Protein AF-A0A0C2WC47-F1 (afdb_monomer_lite)

Secondary structure (DSSP, 8-state):
---S-HHHHHHHHHHHHHHHHHHHHHHHHHHHHHHHHHHTT--SHHHHS----GGG---TT---SS-GGG----HHHHSS--HHHHHHHHHHHHHHHHHHHHHHHHHHHHHHHHHHHHHHHHHHHHHHHTT--TTTS-S--HHHHHHHHHHHHHHHHHHHHHHHHHHHHTTTHHHHHHHHHHTT-

Sequence (185 aa):
GQFHNTRSVVVLNRLNSRIGYSVKQYRTMRIRLQRLAEKLLKVGWDQSLRVLQDEDIRPLDEDDGRSEGRRVLSWIWRIQGTGNTLRIEWCKARARSQRWQEECLLLEEEMSRVIRFFTWRASWWAKIALGTDSALFGSGDAALTEGRRAYALRQASIQTALKIHCSTAWEGLAAQLKIVKGADS

Radius of gyration: 33.36 Å; chains: 1; bounding box: 80×47×83 Å

Structure (mmCIF, N/CA/C/O backbone):
data_AF-A0A0C2WC47-F1
#
_entry.id   AF-A0A0C2WC47-F1
#
loop_
_atom_site.group_PDB
_atom_site.id
_atom_site.type_symbol
_atom_site.label_atom_id
_atom_site.label_alt_id
_atom_site.label_comp_id
_atom_site.label_asym_id
_atom_site.label_entity_id
_atom_site.label_seq_id
_atom_site.pdbx_PDB_ins_code
_atom_site.Cartn_x
_atom_site.Cartn_y
_atom_site.Cartn_z
_atom_site.occupancy
_atom_site.B_iso_or_equiv
_atom_site.auth_seq_id
_atom_site.auth_comp_id
_atom_site.auth_asym_id
_atom_site.auth_atom_id
_atom_site.pdbx_PDB_model_num
ATOM 1 N N . GLY A 1 1 ? 17.345 -25.500 26.018 1.00 40.47 1 GLY A N 1
ATOM 2 C CA . GLY A 1 1 ? 16.297 -24.762 25.287 1.00 40.47 1 GLY A CA 1
ATOM 3 C C . GLY A 1 1 ? 15.321 -24.197 26.291 1.00 40.47 1 GLY A C 1
ATOM 4 O O . GLY A 1 1 ? 14.719 -24.979 27.009 1.00 40.47 1 GLY A O 1
ATOM 5 N N . GLN A 1 2 ? 15.238 -22.873 26.437 1.00 47.28 2 GLN A N 1
ATOM 6 C CA . GLN A 1 2 ? 14.442 -22.237 27.493 1.00 47.28 2 GLN A CA 1
ATOM 7 C C . GLN A 1 2 ? 13.335 -21.347 26.911 1.00 47.28 2 GLN A C 1
ATOM 9 O O . GLN A 1 2 ? 13.590 -20.368 26.219 1.00 47.28 2 GLN A O 1
ATOM 14 N N . PHE A 1 3 ? 12.107 -21.760 27.228 1.00 44.28 3 PHE A N 1
ATOM 15 C CA . PHE A 1 3 ? 10.813 -21.076 27.235 1.00 44.28 3 PHE A CA 1
ATOM 16 C C . PHE A 1 3 ? 10.809 -19.564 26.953 1.00 44.28 3 PHE A C 1
ATOM 18 O O . PHE A 1 3 ? 11.231 -18.757 27.777 1.00 44.28 3 PHE A O 1
ATOM 25 N N . HIS A 1 4 ? 10.213 -19.173 25.826 1.00 45.66 4 HIS A N 1
ATOM 26 C CA . HIS A 1 4 ? 9.966 -17.773 25.450 1.00 45.66 4 HIS A CA 1
ATOM 27 C C . HIS A 1 4 ? 8.478 -17.359 25.507 1.00 45.66 4 HIS A C 1
ATOM 29 O O . HIS A 1 4 ? 8.099 -16.378 24.883 1.00 45.66 4 HIS A O 1
ATOM 35 N N . ASN A 1 5 ? 7.622 -18.043 26.285 1.00 58.44 5 ASN A N 1
ATOM 36 C CA . ASN A 1 5 ? 6.166 -17.777 26.286 1.00 58.44 5 ASN A CA 1
ATOM 37 C C . ASN A 1 5 ? 5.519 -17.436 27.649 1.00 58.44 5 ASN A C 1
ATOM 39 O O . ASN A 1 5 ? 4.307 -17.271 27.729 1.00 58.44 5 ASN A O 1
ATOM 43 N N . THR A 1 6 ? 6.274 -17.302 28.744 1.00 67.00 6 THR A N 1
ATOM 44 C CA . THR A 1 6 ? 5.668 -17.269 30.096 1.00 67.00 6 THR A CA 1
ATOM 45 C C . THR A 1 6 ? 5.180 -15.883 30.544 1.00 67.00 6 THR A C 1
ATOM 47 O O . THR A 1 6 ? 4.170 -15.776 31.237 1.00 67.00 6 THR A O 1
ATOM 50 N N . ARG A 1 7 ? 5.858 -14.792 30.160 1.00 68.06 7 ARG A N 1
ATOM 51 C CA . ARG A 1 7 ? 5.521 -13.432 30.642 1.00 68.06 7 ARG A CA 1
ATOM 52 C C . ARG A 1 7 ? 4.234 -12.876 30.028 1.00 68.06 7 ARG A C 1
ATOM 54 O O . ARG A 1 7 ? 3.434 -12.278 30.743 1.00 68.06 7 ARG A O 1
ATOM 61 N N . SER A 1 8 ? 4.018 -13.100 28.734 1.00 73.56 8 SER A N 1
ATOM 62 C CA . SER A 1 8 ? 2.796 -12.702 28.025 1.00 73.56 8 SER A CA 1
ATOM 63 C C . SER A 1 8 ? 1.569 -13.433 28.576 1.00 73.56 8 SER A C 1
ATOM 65 O O . SER A 1 8 ? 0.563 -12.798 28.877 1.00 73.56 8 SER A O 1
ATOM 67 N N . VAL A 1 9 ? 1.679 -14.743 28.814 1.00 80.12 9 VAL A N 1
ATOM 68 C CA . VAL A 1 9 ? 0.600 -15.572 29.380 1.00 80.12 9 VAL A CA 1
ATOM 69 C C . VAL A 1 9 ? 0.204 -15.113 30.786 1.00 80.12 9 VAL A C 1
ATOM 71 O O . VAL A 1 9 ? -0.982 -15.008 31.086 1.00 80.12 9 VAL A O 1
ATOM 74 N N . VAL A 1 10 ? 1.169 -14.765 31.645 1.00 84.31 10 VAL A N 1
ATOM 75 C CA . VAL A 1 10 ? 0.874 -14.232 32.990 1.00 84.31 10 VAL A CA 1
ATOM 76 C C . VAL A 1 10 ? 0.113 -12.904 32.918 1.00 84.31 10 VAL A C 1
ATOM 78 O O . VAL A 1 10 ? -0.833 -12.693 33.681 1.00 84.31 10 VAL A O 1
ATOM 81 N N . VAL A 1 11 ? 0.485 -12.016 31.989 1.00 84.56 11 VAL A N 1
ATOM 82 C CA . VAL A 1 11 ? -0.224 -10.746 31.769 1.00 84.56 11 VAL A CA 1
ATOM 83 C C . VAL A 1 11 ? -1.649 -10.998 31.270 1.00 84.56 11 VAL A C 1
ATOM 85 O O . VAL A 1 11 ? -2.587 -10.437 31.835 1.00 84.56 11 VAL A O 1
ATOM 88 N N . LEU A 1 12 ? -1.827 -11.880 30.282 1.00 83.56 12 LEU A N 1
ATOM 89 C CA . LEU A 1 12 ? -3.143 -12.248 29.749 1.00 83.56 12 LEU A CA 1
ATOM 90 C C . LEU A 1 12 ? -4.047 -12.857 30.827 1.00 83.56 12 LEU A C 1
ATOM 92 O O . LEU A 1 12 ? -5.190 -12.434 30.980 1.00 83.56 12 LEU A O 1
ATOM 96 N N . ASN A 1 13 ? -3.523 -13.770 31.646 1.00 87.81 13 ASN A N 1
ATOM 97 C CA . ASN A 1 13 ? -4.273 -14.370 32.749 1.00 87.81 13 ASN A CA 1
ATOM 98 C C . ASN A 1 13 ? -4.715 -13.323 33.776 1.00 87.81 13 ASN A C 1
ATOM 100 O O . ASN A 1 13 ? -5.857 -13.338 34.233 1.00 87.81 13 ASN A O 1
ATOM 104 N N . ARG A 1 14 ? -3.842 -12.366 34.120 1.00 88.38 14 ARG A N 1
ATOM 105 C CA . ARG A 1 14 ? -4.198 -11.268 35.030 1.00 88.38 14 ARG A CA 1
ATOM 106 C C . ARG A 1 14 ? -5.305 -10.386 34.445 1.00 88.38 14 ARG A C 1
ATOM 108 O O . ARG A 1 14 ? -6.192 -9.964 35.189 1.00 88.38 14 ARG A O 1
ATOM 115 N N . LEU A 1 15 ? -5.260 -10.099 33.144 1.00 85.88 15 LEU A N 1
ATOM 116 C CA . LEU A 1 15 ? -6.301 -9.333 32.456 1.00 85.88 15 LEU A CA 1
ATOM 117 C C . LEU A 1 15 ? -7.633 -10.091 32.445 1.00 85.88 15 LEU A C 1
ATOM 119 O O . LEU A 1 15 ? -8.638 -9.534 32.884 1.00 85.88 15 LEU A O 1
ATOM 123 N N . ASN A 1 16 ? -7.626 -11.367 32.059 1.00 88.88 16 ASN A N 1
ATOM 124 C CA . ASN A 1 16 ? -8.818 -12.217 32.044 1.00 88.88 16 ASN A CA 1
ATOM 125 C C . ASN A 1 16 ? -9.461 -12.335 33.431 1.00 88.88 16 ASN A C 1
ATOM 127 O O . ASN A 1 16 ? -10.677 -12.207 33.557 1.00 88.88 16 ASN A O 1
ATOM 131 N N . SER A 1 17 ? -8.663 -12.473 34.493 1.00 91.31 17 SER A N 1
ATOM 132 C CA . SER A 1 17 ? -9.174 -12.481 35.870 1.00 91.31 17 SER A CA 1
ATOM 133 C C . SER A 1 17 ? -9.859 -11.167 36.254 1.00 91.31 17 SER A C 1
ATOM 135 O O . SER A 1 17 ? -10.905 -11.180 36.904 1.00 91.31 17 SER A O 1
ATOM 137 N N . ARG A 1 18 ? -9.305 -10.018 35.841 1.00 91.25 18 ARG A N 1
ATOM 138 C CA . ARG A 1 18 ? -9.928 -8.705 36.083 1.00 91.25 18 ARG A CA 1
ATOM 139 C C . ARG A 1 18 ? -11.231 -8.548 35.303 1.00 91.25 18 ARG A C 1
ATOM 141 O O . ARG A 1 18 ? -12.208 -8.080 35.879 1.00 91.25 18 ARG A O 1
ATOM 148 N N . ILE A 1 19 ? -11.256 -8.974 34.039 1.00 89.19 19 ILE A N 1
ATOM 149 C CA . ILE A 1 19 ? -12.469 -8.980 33.208 1.00 89.19 19 ILE A CA 1
ATOM 150 C C . ILE A 1 19 ? -13.542 -9.843 33.875 1.00 89.19 19 ILE A C 1
ATOM 152 O O . ILE A 1 19 ? -14.643 -9.358 34.129 1.00 89.19 19 ILE A O 1
ATOM 156 N N . GLY A 1 20 ? -13.204 -11.078 34.256 1.00 91.69 20 GLY A N 1
ATOM 157 C CA . GLY A 1 20 ? -14.124 -11.992 34.935 1.00 91.69 20 GLY A CA 1
ATOM 158 C C . GLY A 1 20 ? -14.677 -11.418 36.244 1.00 91.69 20 GLY A C 1
ATOM 159 O O . GLY A 1 20 ? -15.876 -11.522 36.513 1.00 91.69 20 GLY A O 1
ATOM 160 N N . TYR A 1 21 ? -13.838 -10.741 37.034 1.00 94.00 21 TYR A N 1
ATOM 161 C CA . TYR A 1 21 ? -14.287 -10.033 38.233 1.00 94.00 21 TYR A CA 1
ATOM 162 C C . TYR A 1 21 ? -15.294 -8.923 37.900 1.00 94.00 21 TYR A C 1
ATOM 164 O O . TYR A 1 21 ? -16.378 -8.889 38.485 1.00 94.00 21 TYR A O 1
ATOM 172 N N . SER A 1 22 ? -14.977 -8.047 36.943 1.00 91.69 22 SER A N 1
ATOM 173 C CA . SER A 1 22 ? -15.861 -6.954 36.522 1.00 91.69 22 SER A CA 1
ATOM 174 C C . SER A 1 22 ? -17.201 -7.460 35.978 1.00 91.69 22 SER A C 1
ATOM 176 O O . SER A 1 22 ? -18.245 -6.921 36.341 1.00 91.69 22 SER A O 1
ATOM 178 N N . VAL A 1 23 ? -17.195 -8.535 35.184 1.00 93.44 23 VAL A N 1
ATOM 179 C CA . VAL A 1 23 ? -18.403 -9.191 34.653 1.00 93.44 23 VAL A CA 1
ATOM 180 C C . VAL A 1 23 ? -19.285 -9.703 35.790 1.00 93.44 23 VAL A C 1
ATOM 182 O O . VAL A 1 23 ? -20.484 -9.413 35.839 1.00 93.44 23 VAL A O 1
ATOM 185 N N . LYS A 1 24 ? -18.692 -10.421 36.752 1.00 94.81 24 LYS A N 1
ATOM 186 C CA . LYS A 1 24 ? -19.418 -10.955 37.911 1.00 94.81 24 LYS A CA 1
ATOM 187 C C . LYS A 1 24 ? -20.015 -9.840 38.767 1.00 94.81 24 LYS A C 1
ATOM 189 O O . LYS A 1 24 ? -21.174 -9.938 39.183 1.00 94.81 24 LYS A O 1
ATOM 194 N N . GLN A 1 25 ? -19.246 -8.782 39.020 1.00 94.75 25 GLN A N 1
ATOM 195 C CA . GLN A 1 25 ? -19.716 -7.61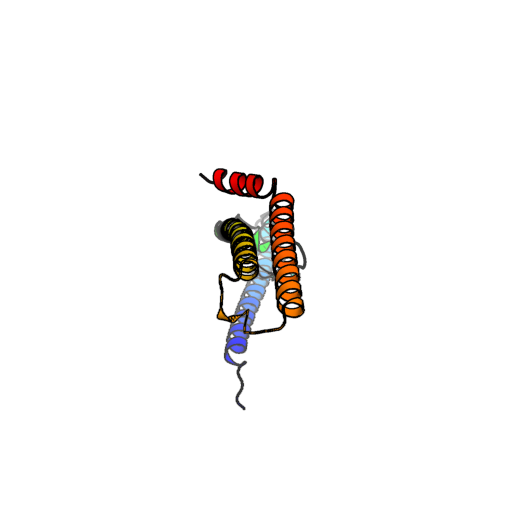2 39.758 1.00 94.75 25 GLN A CA 1
ATOM 196 C C . GLN A 1 25 ? -20.887 -6.942 39.039 1.00 94.75 25 GLN A C 1
ATOM 198 O O . GLN A 1 25 ? -21.927 -6.732 39.659 1.00 94.75 25 GLN A O 1
ATOM 203 N N . TYR A 1 26 ? -20.770 -6.692 37.732 1.00 93.06 26 TYR A N 1
ATOM 204 C CA . TYR A 1 26 ? -21.838 -6.093 36.933 1.00 93.06 26 TYR A CA 1
ATOM 205 C C . TYR A 1 26 ? -23.137 -6.904 37.010 1.00 93.06 26 TYR A C 1
ATOM 207 O O . TYR A 1 26 ? -24.179 -6.367 37.388 1.00 93.06 26 TYR A O 1
ATOM 215 N N . ARG A 1 27 ? -23.069 -8.216 36.736 1.00 94.38 27 ARG A N 1
ATOM 216 C CA . ARG A 1 27 ? -24.230 -9.122 36.807 1.00 94.38 27 ARG A CA 1
ATOM 217 C C . ARG A 1 27 ? -24.886 -9.092 38.191 1.00 94.38 27 ARG A C 1
ATOM 219 O O . ARG A 1 27 ? -26.105 -8.978 38.297 1.00 94.38 27 ARG A O 1
ATOM 226 N N . THR A 1 28 ? -24.078 -9.114 39.252 1.00 95.31 28 THR A N 1
ATOM 227 C CA . THR A 1 28 ? -24.563 -9.057 40.642 1.00 95.31 28 THR A CA 1
ATOM 228 C C . THR A 1 28 ? -25.257 -7.730 40.952 1.00 95.31 28 THR A C 1
ATOM 230 O O . THR A 1 28 ? -26.362 -7.718 41.500 1.00 95.31 28 THR A O 1
ATOM 233 N N . MET A 1 29 ? -24.631 -6.606 40.601 1.00 92.88 29 MET A N 1
ATOM 234 C CA . MET A 1 29 ? -25.185 -5.274 40.849 1.00 92.88 29 MET A CA 1
ATOM 235 C C . MET A 1 29 ? -26.459 -5.040 40.049 1.00 92.88 29 MET A C 1
ATOM 237 O O . MET A 1 29 ? -27.406 -4.471 40.582 1.00 92.88 29 MET A O 1
ATOM 241 N N . ARG A 1 30 ? -26.538 -5.553 38.819 1.00 92.81 30 ARG A N 1
ATOM 242 C CA . ARG A 1 30 ? -27.741 -5.460 37.993 1.00 92.81 30 ARG A CA 1
ATOM 243 C C . ARG A 1 30 ? -28.938 -6.170 38.625 1.00 92.81 30 ARG A C 1
ATOM 245 O O . ARG A 1 30 ? -30.021 -5.601 38.657 1.00 92.81 30 ARG A O 1
ATOM 252 N N . ILE A 1 31 ? -28.747 -7.370 39.183 1.00 93.12 31 ILE A N 1
ATOM 253 C CA . ILE A 1 31 ? -29.813 -8.094 39.904 1.00 93.12 31 ILE A CA 1
ATOM 254 C C . ILE A 1 31 ? -30.302 -7.278 41.110 1.00 93.12 31 ILE A C 1
ATOM 256 O O . ILE A 1 31 ? -31.502 -7.181 41.364 1.00 93.12 31 ILE A O 1
ATOM 260 N N . ARG A 1 32 ? -29.376 -6.671 41.862 1.00 93.19 32 ARG A N 1
ATOM 261 C CA . ARG A 1 32 ? -29.720 -5.817 43.011 1.00 93.19 32 ARG A CA 1
ATOM 262 C C . ARG A 1 32 ? -30.469 -4.559 42.575 1.00 93.19 32 ARG A C 1
ATOM 264 O O . ARG A 1 32 ? -31.471 -4.215 43.196 1.00 93.19 32 ARG A O 1
ATOM 271 N N . LEU A 1 33 ? -30.009 -3.914 41.504 1.00 91.75 33 LEU A N 1
ATOM 272 C CA . LEU A 1 33 ? -30.654 -2.749 40.903 1.00 91.75 33 LEU A CA 1
ATOM 273 C C . LEU A 1 33 ? -32.061 -3.075 40.418 1.00 91.75 33 LEU A C 1
ATOM 275 O O . LEU A 1 33 ? -32.963 -2.294 40.677 1.00 91.75 33 LEU A O 1
ATOM 279 N N . GLN A 1 34 ? -32.269 -4.240 39.805 1.00 92.31 34 GLN A N 1
ATOM 280 C CA . GLN A 1 34 ? -33.589 -4.676 39.364 1.00 92.31 34 GLN A CA 1
ATOM 281 C C . GLN A 1 34 ? -34.574 -4.780 40.533 1.00 92.31 34 GLN A C 1
ATOM 283 O O . GLN A 1 34 ? -35.625 -4.146 40.505 1.00 92.31 34 GLN A O 1
ATOM 288 N N . ARG A 1 35 ? -34.188 -5.477 41.610 1.00 92.38 35 ARG A N 1
ATOM 289 C CA . ARG A 1 35 ? -35.012 -5.597 42.827 1.00 92.38 35 ARG A CA 1
ATOM 290 C C . ARG A 1 35 ? -35.339 -4.243 43.457 1.00 92.38 35 ARG A C 1
ATOM 292 O O . ARG A 1 35 ? -36.393 -4.068 44.059 1.00 92.38 35 ARG A O 1
ATOM 299 N N . LEU A 1 36 ? -34.405 -3.299 43.385 1.00 91.12 36 LEU A N 1
ATOM 300 C CA . LEU A 1 36 ? -34.581 -1.959 43.934 1.00 91.12 36 LEU A CA 1
ATOM 301 C C . LEU A 1 36 ? -35.454 -1.084 43.022 1.00 91.12 36 LEU A C 1
ATOM 303 O O . LEU A 1 36 ? -36.302 -0.350 43.517 1.00 91.12 36 LEU A O 1
ATOM 307 N N . ALA A 1 37 ? -35.296 -1.193 41.705 1.00 90.12 37 ALA A N 1
ATOM 308 C CA . ALA A 1 37 ? -36.097 -0.474 40.723 1.00 90.12 37 ALA A CA 1
ATOM 309 C C . ALA A 1 37 ? -37.568 -0.908 40.743 1.00 90.12 37 ALA A C 1
ATOM 311 O O . ALA A 1 37 ? -38.437 -0.046 40.658 1.00 90.12 37 ALA A O 1
ATOM 312 N N . GLU A 1 38 ? -37.839 -2.204 40.938 1.00 90.19 38 GLU A N 1
ATOM 313 C CA . GLU A 1 38 ? -39.190 -2.743 41.152 1.00 90.19 38 GLU A CA 1
ATOM 314 C C . GLU A 1 38 ? -39.865 -2.091 42.369 1.00 90.19 38 GLU A C 1
ATOM 316 O O . GLU A 1 38 ? -41.015 -1.666 42.290 1.00 90.19 38 GLU A O 1
ATOM 321 N N . LYS A 1 39 ? -39.130 -1.923 43.478 1.00 90.44 39 LYS A N 1
ATOM 322 C CA . LYS A 1 39 ? -39.640 -1.264 44.694 1.00 90.44 39 LYS A CA 1
ATOM 323 C C . LYS A 1 39 ? -39.836 0.243 44.537 1.00 90.44 39 LYS A C 1
ATOM 325 O O . LYS A 1 39 ? -40.733 0.806 45.151 1.00 90.44 39 LYS A O 1
ATOM 330 N N . LEU A 1 40 ? -38.973 0.898 43.763 1.00 89.94 40 LEU A N 1
ATOM 331 C CA . LEU A 1 40 ? -38.991 2.350 43.557 1.00 89.94 40 LEU A CA 1
ATOM 332 C C . LEU A 1 40 ? -39.792 2.783 42.320 1.00 89.94 40 LEU A C 1
ATOM 334 O O . LEU A 1 40 ? -39.770 3.967 41.982 1.00 89.94 40 LEU A O 1
ATOM 338 N N . LEU A 1 41 ? -40.450 1.843 41.629 1.00 86.81 41 LEU A N 1
ATOM 339 C CA . LEU A 1 41 ? -41.191 2.068 40.381 1.00 86.81 41 LEU A CA 1
ATOM 340 C C . LEU A 1 41 ? -40.363 2.827 39.322 1.00 86.81 41 LEU A C 1
ATOM 342 O O . LEU A 1 41 ? -40.873 3.670 38.584 1.00 86.81 41 LEU A O 1
ATOM 346 N N . LYS A 1 42 ? -39.053 2.552 39.256 1.00 85.81 42 LYS A N 1
ATOM 347 C CA . LYS A 1 42 ? -38.147 3.167 38.274 1.00 85.81 42 LYS A CA 1
ATOM 348 C C . LYS A 1 42 ? -38.148 2.353 36.985 1.00 85.81 42 LYS A C 1
ATOM 350 O O . LYS A 1 42 ? -37.785 1.180 36.988 1.00 85.81 42 LYS A O 1
ATOM 355 N N . VAL A 1 43 ? -38.489 3.004 35.877 1.00 85.19 43 VAL A N 1
ATOM 356 C CA . VAL A 1 43 ? -38.624 2.387 34.548 1.00 85.19 43 VAL A CA 1
ATOM 357 C C . VAL A 1 43 ? -37.575 2.965 33.587 1.00 85.19 43 VAL A C 1
ATOM 359 O O . VAL A 1 43 ? -37.192 4.125 33.728 1.00 85.19 43 VAL A O 1
ATOM 362 N N . GLY A 1 44 ? -37.084 2.167 32.631 1.00 81.81 44 GLY A N 1
ATOM 363 C CA . GLY A 1 44 ? -36.187 2.613 31.550 1.00 81.81 44 GLY A CA 1
ATOM 364 C C . GLY A 1 44 ? -34.681 2.543 31.840 1.00 81.81 44 GLY A C 1
ATOM 365 O O . GLY A 1 44 ? -33.873 2.726 30.931 1.00 81.81 44 GLY A O 1
ATOM 366 N N . TRP A 1 45 ? -34.273 2.234 33.074 1.00 85.00 45 TRP A N 1
ATOM 367 C CA . TRP A 1 45 ? -32.858 2.038 33.437 1.00 85.00 45 TRP A CA 1
ATOM 368 C C . TRP A 1 45 ? -32.239 0.798 32.766 1.00 85.00 45 TRP A C 1
ATOM 370 O O . TRP A 1 45 ? -31.029 0.721 32.566 1.00 85.00 45 TRP A O 1
ATOM 380 N N . ASP A 1 46 ? -33.069 -0.178 32.409 1.00 84.75 46 ASP A N 1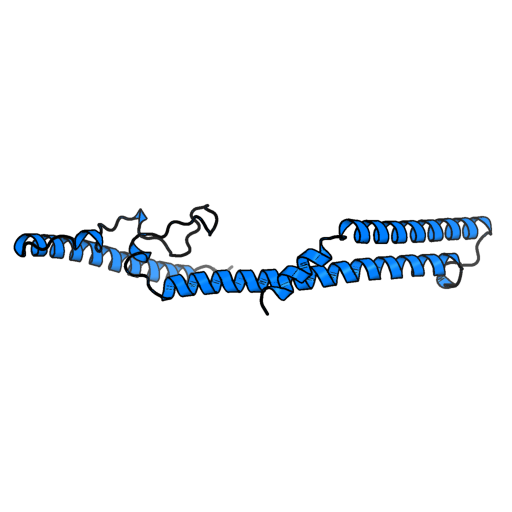
ATOM 381 C CA . ASP A 1 46 ? -32.707 -1.448 31.786 1.00 84.75 46 ASP A CA 1
ATOM 382 C C . ASP A 1 46 ? -32.319 -1.301 30.305 1.00 84.75 46 ASP A C 1
ATOM 384 O O . ASP A 1 46 ? -31.609 -2.153 29.766 1.00 84.75 46 ASP A O 1
ATOM 388 N N . GLN A 1 47 ? -32.717 -0.196 29.664 1.00 82.88 47 GLN A N 1
ATOM 389 C CA . GLN A 1 47 ? -32.354 0.127 28.280 1.00 82.88 47 GLN A CA 1
ATOM 390 C C . GLN A 1 47 ? -30.874 0.512 28.149 1.00 82.88 47 GLN A C 1
ATOM 392 O O . GLN A 1 47 ? -30.230 0.160 27.151 1.00 82.88 47 GLN A O 1
ATOM 397 N N . SER A 1 48 ? -30.343 1.212 29.159 1.00 81.12 48 SER A N 1
ATOM 398 C CA . SER A 1 48 ? -28.936 1.607 29.261 1.00 81.12 48 SER A CA 1
ATOM 399 C C . SER A 1 48 ? -28.105 0.600 30.053 1.00 81.12 48 SER A C 1
ATOM 401 O O . SER A 1 48 ? -26.954 0.379 29.720 1.00 81.12 48 SER A O 1
ATOM 403 N N . LEU A 1 49 ? -28.652 -0.076 31.063 1.00 86.19 49 LEU A N 1
ATOM 404 C CA . LEU A 1 49 ? -27.956 -1.136 31.799 1.00 86.19 49 LEU A CA 1
ATOM 405 C C . LEU A 1 49 ? -28.536 -2.505 31.423 1.00 86.19 49 LEU A C 1
ATOM 407 O O . LEU A 1 49 ? -29.283 -3.136 32.180 1.00 86.19 49 LEU A O 1
ATOM 411 N N . ARG A 1 50 ? -28.193 -2.959 30.214 1.00 88.38 50 ARG A N 1
ATOM 412 C CA . ARG A 1 50 ? -28.690 -4.214 29.629 1.00 88.38 50 ARG A CA 1
ATOM 413 C C . ARG A 1 50 ? -28.136 -5.449 30.338 1.00 88.38 50 ARG A C 1
ATOM 415 O O . ARG A 1 50 ? -27.204 -5.383 31.135 1.00 88.38 50 ARG A O 1
ATOM 422 N N . VAL A 1 51 ? -28.745 -6.603 30.082 1.00 90.94 51 VAL A N 1
ATOM 423 C CA . VAL A 1 51 ? -28.184 -7.885 30.529 1.00 90.94 51 VAL A CA 1
ATOM 424 C C . VAL A 1 51 ? -26.859 -8.107 29.800 1.00 90.94 51 VAL A C 1
ATOM 426 O O . VAL A 1 51 ? -26.817 -8.018 28.580 1.00 90.94 51 VAL A O 1
ATOM 429 N N . LEU A 1 52 ? -25.792 -8.373 30.557 1.00 90.81 52 LEU A N 1
ATOM 430 C CA . LEU A 1 52 ? -24.456 -8.625 30.019 1.00 90.81 52 LEU A CA 1
ATOM 431 C C . LEU A 1 52 ? -24.309 -10.102 29.650 1.00 90.81 52 LEU A C 1
ATOM 433 O O . LEU A 1 52 ? -24.127 -10.934 30.550 1.00 90.81 52 LEU A O 1
ATOM 437 N N . GLN A 1 53 ? -24.382 -10.410 28.357 1.00 89.81 53 GLN A N 1
ATOM 438 C CA . GLN A 1 53 ? -24.116 -11.745 27.819 1.00 89.81 53 GLN A CA 1
ATOM 439 C C . GLN A 1 53 ? -22.612 -11.968 27.627 1.00 89.81 53 GLN A C 1
ATOM 441 O O . GLN A 1 53 ? -21.843 -11.006 27.582 1.00 89.81 53 GLN A O 1
ATOM 446 N N . ASP A 1 54 ? -22.174 -13.226 27.549 1.00 87.00 54 ASP A N 1
ATOM 447 C CA . ASP A 1 54 ? -20.751 -13.523 27.331 1.00 87.00 54 ASP A CA 1
ATOM 448 C C . ASP A 1 54 ? -20.304 -13.058 25.935 1.00 87.00 54 ASP A C 1
ATOM 450 O O . ASP A 1 54 ? -19.191 -12.563 25.769 1.00 87.00 54 ASP A O 1
ATOM 454 N N . GLU A 1 55 ? -21.213 -13.074 24.956 1.00 85.19 55 GLU A N 1
ATOM 455 C CA . GLU A 1 55 ? -20.992 -12.546 23.610 1.00 85.19 55 GLU A CA 1
ATOM 456 C C . GLU A 1 55 ? -20.794 -11.030 23.588 1.00 85.19 55 GLU A C 1
ATOM 458 O O . GLU A 1 55 ? -20.268 -10.514 22.609 1.00 85.19 55 GLU A O 1
ATOM 463 N N . ASP A 1 56 ? -21.199 -10.299 24.625 1.00 83.88 56 ASP A N 1
ATOM 464 C CA . ASP A 1 56 ? -20.988 -8.854 24.690 1.00 83.88 56 ASP A CA 1
ATOM 465 C C . ASP A 1 56 ? -19.573 -8.497 25.174 1.00 83.88 56 ASP A C 1
ATOM 467 O O . ASP A 1 56 ? -19.137 -7.353 24.993 1.00 83.88 56 ASP A O 1
ATOM 471 N N . ILE A 1 57 ? -18.862 -9.454 25.789 1.00 85.44 57 ILE A N 1
ATOM 472 C CA . ILE A 1 57 ? -17.520 -9.297 26.365 1.00 85.44 57 ILE A CA 1
ATOM 473 C C . ILE A 1 57 ? -16.492 -9.430 25.245 1.00 85.44 57 ILE A C 1
ATOM 475 O O . ILE A 1 57 ? -15.800 -10.436 25.103 1.00 85.44 57 ILE A O 1
ATOM 479 N N . ARG A 1 58 ? -16.414 -8.383 24.430 1.00 81.75 58 ARG A N 1
ATOM 480 C CA . ARG A 1 58 ? -15.532 -8.328 23.268 1.00 81.75 58 ARG A CA 1
ATOM 481 C C . ARG A 1 58 ? -14.624 -7.105 23.320 1.00 81.75 58 ARG A C 1
ATOM 483 O O . ARG A 1 58 ? -15.087 -6.021 23.710 1.00 81.75 58 ARG A O 1
ATOM 490 N N . PRO A 1 59 ? -13.343 -7.248 22.937 1.00 74.75 59 PRO A N 1
ATOM 491 C CA . PRO A 1 59 ? -12.473 -6.108 22.690 1.00 74.75 59 PRO A CA 1
ATOM 492 C C . PRO A 1 59 ? -13.120 -5.123 21.713 1.00 74.75 59 PRO A C 1
ATOM 494 O O . PRO A 1 59 ? -13.854 -5.519 20.811 1.00 74.75 59 PRO A O 1
ATOM 497 N N . LEU A 1 60 ? -12.806 -3.836 21.865 1.00 70.06 60 LEU A N 1
ATOM 498 C CA . LEU A 1 60 ? -13.252 -2.804 20.922 1.00 70.06 60 LEU A CA 1
ATOM 499 C C . LEU A 1 60 ? -12.777 -3.100 19.485 1.00 70.06 60 LEU A C 1
ATOM 501 O O . LEU A 1 60 ? -13.493 -2.830 18.527 1.00 70.06 60 LEU A O 1
ATOM 505 N N . ASP A 1 61 ? -11.590 -3.701 19.369 1.00 66.44 61 ASP A N 1
ATOM 506 C CA . ASP A 1 61 ? -10.873 -3.918 18.110 1.00 66.44 61 ASP A CA 1
ATOM 507 C C . ASP A 1 61 ? -10.956 -5.366 17.604 1.00 66.44 61 ASP A C 1
ATOM 509 O O . ASP A 1 61 ? -10.164 -5.762 16.749 1.00 66.44 61 ASP A O 1
ATOM 513 N N . GLU A 1 62 ? -11.876 -6.175 18.136 1.00 67.12 62 GLU A N 1
ATOM 514 C CA . GLU A 1 62 ? -12.006 -7.570 17.716 1.00 67.12 62 GLU A CA 1
ATOM 515 C C . GLU A 1 62 ? -12.394 -7.660 16.232 1.00 67.12 62 GLU A C 1
ATOM 517 O O . GLU A 1 62 ? -13.339 -7.013 15.773 1.00 67.12 62 GLU A O 1
ATOM 522 N N . ASP A 1 63 ? -11.624 -8.437 15.468 1.00 63.62 63 ASP A N 1
ATOM 523 C CA . ASP A 1 63 ? -11.890 -8.684 14.057 1.00 63.62 63 ASP A CA 1
ATOM 524 C C . ASP A 1 63 ? -12.996 -9.734 13.931 1.00 63.62 63 ASP A C 1
ATOM 526 O O . ASP A 1 63 ? -12.758 -10.935 14.027 1.00 63.62 63 ASP A O 1
ATOM 530 N N . ASP A 1 64 ? -14.232 -9.277 13.740 1.00 64.19 64 ASP A N 1
ATOM 531 C CA . ASP A 1 64 ? -15.407 -10.132 13.553 1.00 64.19 64 ASP A CA 1
ATOM 532 C C . ASP A 1 64 ? -15.525 -10.682 12.115 1.00 64.19 64 ASP A C 1
ATOM 534 O O . ASP A 1 64 ? -16.592 -11.147 11.707 1.00 64.19 64 ASP A O 1
ATOM 538 N N . GLY A 1 65 ? -14.440 -10.603 11.333 1.00 62.16 65 GLY A N 1
ATOM 539 C CA . GLY A 1 65 ? -14.387 -10.984 9.922 1.00 62.16 65 GLY A CA 1
ATOM 540 C C . GLY A 1 65 ? -15.111 -10.006 8.994 1.00 62.16 65 GLY A C 1
ATOM 541 O O . GLY A 1 65 ? -15.228 -10.269 7.795 1.00 62.16 65 GLY A O 1
ATOM 542 N N . ARG A 1 66 ? -15.619 -8.880 9.516 1.00 62.66 66 ARG A N 1
ATOM 543 C CA . ARG A 1 66 ? -16.233 -7.820 8.711 1.00 62.66 66 ARG A CA 1
ATOM 544 C C . ARG A 1 66 ? -15.221 -6.727 8.404 1.00 62.66 66 ARG A C 1
ATOM 546 O O . ARG A 1 66 ? -14.334 -6.415 9.200 1.00 62.66 66 ARG A O 1
ATOM 553 N N . SER A 1 67 ? -15.408 -6.092 7.247 1.00 61.03 67 SER A N 1
ATOM 554 C CA . SER A 1 67 ? -14.683 -4.872 6.906 1.00 61.03 67 SER A CA 1
ATOM 555 C C . SER A 1 67 ? -14.871 -3.829 8.010 1.00 61.03 67 SER A C 1
ATOM 557 O O . SER A 1 67 ? -15.950 -3.704 8.584 1.00 61.03 67 SER A O 1
ATOM 559 N N . GLU A 1 68 ? -13.813 -3.078 8.306 1.00 64.25 68 GLU A N 1
ATOM 560 C CA . GLU A 1 68 ? -13.734 -2.143 9.438 1.00 64.25 68 GLU A CA 1
ATOM 561 C C . GLU A 1 68 ? -14.916 -1.154 9.483 1.00 64.25 68 GLU A C 1
ATOM 563 O O . GLU A 1 68 ? -15.448 -0.872 10.551 1.00 64.25 68 GLU A O 1
ATOM 568 N N . GLY A 1 69 ? -1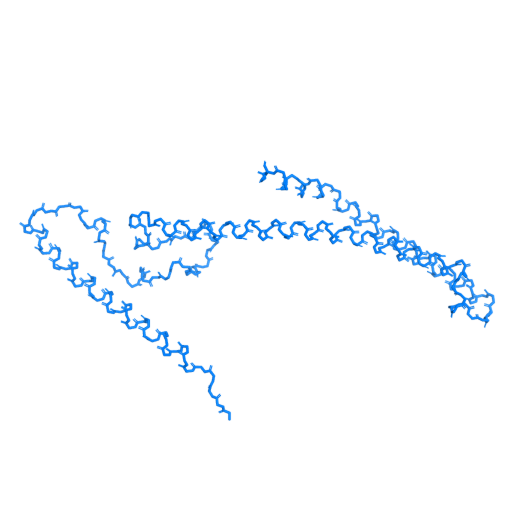5.421 -0.731 8.315 1.00 59.00 69 GLY A N 1
ATOM 569 C CA . GLY A 1 69 ? -16.596 0.143 8.189 1.00 59.00 69 GLY A CA 1
ATOM 570 C C . GLY A 1 69 ? -17.958 -0.510 8.476 1.00 59.00 69 GLY A C 1
ATOM 571 O O . GLY A 1 69 ? -18.960 0.195 8.553 1.00 59.00 69 GLY A O 1
ATOM 572 N N . ARG A 1 70 ? -18.027 -1.838 8.627 1.00 60.88 70 ARG A N 1
ATOM 573 C CA . ARG A 1 70 ? -19.258 -2.602 8.908 1.00 60.88 70 ARG A CA 1
ATOM 574 C C . ARG A 1 70 ? -19.225 -3.315 10.265 1.00 60.88 70 ARG A C 1
ATOM 576 O O . ARG A 1 70 ? -20.128 -4.099 10.565 1.00 60.88 70 ARG A O 1
ATOM 583 N N . ARG A 1 71 ? -18.204 -3.056 11.085 1.00 68.31 71 ARG A N 1
ATOM 584 C CA . ARG A 1 71 ? -18.091 -3.632 12.428 1.00 68.31 71 ARG A CA 1
ATOM 585 C C . ARG A 1 71 ? -19.186 -3.081 13.335 1.00 68.31 71 ARG A C 1
ATOM 587 O O . ARG A 1 71 ? -19.427 -1.876 13.391 1.00 68.31 71 ARG A O 1
ATOM 594 N N . VAL A 1 72 ? -19.862 -3.973 14.055 1.00 69.12 72 VAL A N 1
ATOM 595 C CA . VAL A 1 72 ? -20.908 -3.599 15.014 1.00 69.12 72 VAL A CA 1
ATOM 596 C C . VAL A 1 72 ? -20.322 -3.672 16.416 1.00 69.12 72 VAL A C 1
ATOM 598 O O . VAL A 1 72 ? -20.083 -4.756 16.940 1.00 69.12 72 VAL A O 1
ATOM 601 N N . LEU A 1 73 ? -20.114 -2.513 17.042 1.00 73.94 73 LEU A N 1
ATOM 602 C CA . LEU A 1 73 ? -19.614 -2.446 18.413 1.00 73.94 73 LEU A CA 1
ATOM 603 C C . LEU A 1 73 ? -20.621 -3.050 19.410 1.00 73.94 73 LEU A C 1
ATOM 605 O O . LEU A 1 73 ? -21.832 -2.775 19.353 1.00 73.94 73 LEU A O 1
ATOM 609 N N . SER A 1 74 ? -20.105 -3.822 20.375 1.00 79.56 74 SER A N 1
ATOM 610 C CA . SER A 1 74 ? -20.880 -4.293 21.534 1.00 79.56 74 SER A CA 1
ATOM 611 C C . SER A 1 74 ? -21.584 -3.115 22.215 1.00 79.56 74 SER A C 1
ATOM 613 O O . SER A 1 74 ? -21.090 -1.985 22.228 1.00 79.56 74 SER A O 1
ATOM 615 N N . TRP A 1 75 ? -22.779 -3.355 22.758 1.00 82.81 75 TRP A N 1
ATOM 616 C CA . TRP A 1 75 ? -23.596 -2.296 23.357 1.00 82.81 75 TRP A CA 1
ATOM 617 C C . TRP A 1 75 ? -22.890 -1.604 24.533 1.00 82.81 75 TRP A C 1
ATOM 619 O O . TRP A 1 75 ? -23.125 -0.419 24.760 1.00 82.81 75 TRP A O 1
ATOM 629 N N . ILE A 1 76 ? -21.974 -2.306 25.209 1.00 81.50 76 ILE A N 1
ATOM 630 C CA . ILE A 1 76 ? -21.130 -1.775 26.289 1.00 81.50 76 ILE A CA 1
ATOM 631 C C . ILE A 1 76 ? -20.325 -0.560 25.803 1.00 81.50 76 ILE A C 1
ATOM 633 O O . ILE A 1 76 ? -20.177 0.417 26.529 1.00 81.50 76 ILE A O 1
ATOM 637 N N . TRP A 1 77 ? -19.865 -0.589 24.548 1.00 77.81 77 TRP A N 1
ATOM 638 C CA . TRP A 1 77 ? -19.112 0.497 23.917 1.00 77.81 77 TRP A CA 1
ATOM 639 C C . TRP A 1 77 ? -20.010 1.589 23.312 1.00 77.81 77 TRP A C 1
ATOM 641 O O . TRP A 1 77 ? -19.514 2.656 22.958 1.00 77.81 77 TRP A O 1
ATOM 651 N N . ARG A 1 78 ? -21.325 1.344 23.197 1.00 73.94 78 ARG A N 1
ATOM 652 C CA . ARG A 1 78 ? -22.309 2.287 22.630 1.00 73.94 78 ARG A CA 1
ATOM 653 C C . ARG A 1 78 ? -22.987 3.182 23.670 1.00 73.94 78 ARG A C 1
ATOM 655 O O . ARG A 1 78 ? -23.564 4.201 23.292 1.00 73.94 78 ARG A O 1
ATOM 662 N N . ILE A 1 79 ? -22.973 2.819 24.953 1.00 65.19 79 ILE A N 1
ATOM 663 C CA . ILE A 1 79 ? -23.669 3.597 25.987 1.00 65.19 79 ILE A CA 1
ATOM 664 C C . ILE A 1 79 ? -22.873 4.841 26.326 1.00 65.19 79 ILE A C 1
ATOM 666 O O . ILE A 1 79 ? -21.816 4.752 26.943 1.00 65.19 79 ILE A O 1
ATOM 670 N N . GLN A 1 80 ? -23.458 5.978 25.939 1.00 56.16 80 GLN A N 1
ATOM 671 C CA . GLN A 1 80 ? -22.855 7.306 25.889 1.00 56.16 80 GLN A CA 1
ATOM 672 C C . GLN A 1 80 ? -21.615 7.307 25.006 1.00 56.16 80 GLN A C 1
ATOM 674 O O . GLN A 1 80 ? -20.661 6.595 25.282 1.00 56.16 80 GLN A O 1
ATOM 679 N N . GLY A 1 81 ? -21.641 8.107 23.934 1.00 54.78 81 GLY A N 1
ATOM 680 C CA . GLY A 1 81 ? -20.510 8.299 23.030 1.00 54.78 81 GLY A CA 1
ATOM 681 C C . GLY A 1 81 ? -19.258 8.636 23.825 1.00 54.78 81 GLY A C 1
ATOM 682 O O . GLY A 1 81 ? -18.997 9.794 24.148 1.00 54.78 81 GLY A O 1
ATOM 683 N N . THR A 1 82 ? -18.511 7.605 24.204 1.00 57.28 82 THR A N 1
ATOM 684 C CA . THR A 1 82 ? -17.304 7.750 24.986 1.00 57.28 82 THR A CA 1
ATOM 685 C C . THR A 1 82 ? -16.373 8.432 24.014 1.00 57.28 82 THR A C 1
ATOM 687 O O . THR A 1 82 ? -15.927 7.806 23.062 1.00 57.28 82 THR A O 1
ATOM 690 N N . GLY A 1 83 ? -16.133 9.736 24.170 1.00 61.69 83 GLY A N 1
ATOM 691 C CA . GLY A 1 83 ? -15.326 10.499 23.211 1.00 61.69 83 GLY A CA 1
ATOM 692 C C . GLY A 1 83 ? -14.002 9.801 22.884 1.00 61.69 83 GLY A C 1
ATOM 693 O O . GLY A 1 83 ? -13.484 9.951 21.790 1.00 61.69 83 GLY A O 1
ATOM 694 N N . ASN A 1 84 ? -13.510 8.960 23.794 1.00 69.62 84 ASN A N 1
ATOM 695 C CA . ASN A 1 84 ? -12.378 8.068 23.597 1.00 69.62 84 ASN A CA 1
ATOM 696 C C . ASN A 1 84 ? -12.559 7.040 22.464 1.00 69.62 84 ASN A C 1
ATOM 698 O O . ASN A 1 84 ? -11.634 6.902 21.675 1.00 69.62 84 ASN A O 1
ATOM 702 N N . THR A 1 85 ? -13.698 6.351 22.328 1.00 72.06 85 THR A N 1
ATOM 703 C CA . THR A 1 85 ? -13.919 5.387 21.227 1.00 72.06 85 THR A CA 1
ATOM 704 C C . THR A 1 85 ? -13.953 6.095 19.876 1.00 72.06 85 THR A C 1
ATOM 706 O O . THR A 1 85 ? -13.217 5.716 18.971 1.00 72.06 85 THR A O 1
ATOM 709 N N . LEU A 1 86 ? -14.702 7.197 19.767 1.00 75.75 86 LEU A N 1
ATOM 710 C CA . LEU A 1 86 ? -14.737 8.011 18.549 1.00 75.75 86 LEU A CA 1
ATOM 711 C C . LEU A 1 86 ? -13.363 8.618 18.215 1.00 75.75 86 LEU A C 1
ATOM 713 O O . LEU A 1 86 ? -12.978 8.653 17.052 1.00 75.75 86 LEU A O 1
ATOM 717 N N . ARG A 1 87 ? -12.599 9.068 19.221 1.00 77.75 87 ARG A N 1
ATOM 718 C CA . ARG A 1 87 ? -11.226 9.572 19.037 1.00 77.75 87 ARG A CA 1
ATOM 719 C C . ARG A 1 87 ? -10.277 8.480 18.564 1.00 77.75 87 ARG A C 1
ATOM 721 O O . ARG A 1 87 ? -9.449 8.760 17.709 1.00 77.75 87 ARG A O 1
ATOM 728 N N . ILE A 1 88 ? -10.384 7.263 19.099 1.00 79.75 88 ILE A N 1
ATOM 729 C CA . ILE A 1 88 ? -9.574 6.121 18.657 1.00 79.75 88 ILE A CA 1
ATOM 730 C C . ILE A 1 88 ? -9.882 5.808 17.192 1.00 79.75 88 ILE A C 1
ATOM 732 O O . ILE A 1 88 ? -8.958 5.756 16.384 1.00 79.75 88 ILE A O 1
ATOM 736 N N . GLU A 1 89 ? -11.158 5.675 16.833 1.00 78.94 89 GLU A N 1
ATOM 737 C CA . GLU A 1 89 ? -11.575 5.416 15.450 1.00 78.94 89 GLU A CA 1
ATOM 738 C C . GLU A 1 89 ? -11.152 6.543 14.501 1.00 78.94 89 GLU A C 1
ATOM 740 O O . GLU A 1 89 ? -10.615 6.287 13.423 1.00 78.94 89 GLU A O 1
ATOM 745 N N . TRP A 1 90 ? -11.281 7.800 14.927 1.00 81.69 90 TRP A N 1
ATOM 746 C CA . TRP A 1 90 ? -10.796 8.940 14.158 1.00 81.69 90 TRP A CA 1
ATOM 747 C C . TRP A 1 90 ? -9.274 8.928 13.992 1.00 81.69 90 TRP A C 1
ATOM 749 O O . TRP A 1 90 ? -8.784 9.133 12.886 1.00 81.69 90 TRP A O 1
ATOM 759 N N . CYS A 1 91 ? -8.508 8.638 15.047 1.00 86.06 91 CYS A N 1
ATOM 760 C CA . CYS A 1 91 ? -7.053 8.511 14.962 1.00 86.06 91 CYS A CA 1
ATOM 761 C C . CYS A 1 91 ? -6.639 7.375 14.018 1.00 86.06 91 CYS A C 1
ATOM 763 O O . CYS A 1 91 ? -5.707 7.557 13.240 1.00 86.06 91 CYS A O 1
ATOM 765 N N . LYS A 1 92 ? -7.341 6.232 14.029 1.00 82.56 92 LYS A N 1
ATOM 766 C CA . LYS A 1 92 ? -7.103 5.128 13.083 1.00 82.56 92 LYS A CA 1
ATOM 767 C C . LYS A 1 92 ? -7.411 5.542 11.646 1.00 82.56 92 LYS A C 1
ATOM 769 O O . LYS A 1 92 ? -6.585 5.326 10.760 1.00 82.56 92 LYS A O 1
ATOM 774 N N . ALA A 1 93 ? -8.574 6.151 11.410 1.00 81.75 93 ALA A N 1
ATOM 775 C CA . ALA A 1 93 ? -8.975 6.638 10.093 1.00 81.75 93 ALA A CA 1
ATOM 776 C C . ALA A 1 93 ? -7.992 7.692 9.565 1.00 81.75 93 ALA A C 1
ATOM 778 O O . ALA A 1 93 ? -7.553 7.606 8.420 1.00 81.75 93 ALA A O 1
ATOM 779 N N . ARG A 1 94 ? -7.564 8.623 10.424 1.00 85.00 94 ARG A N 1
ATOM 780 C CA . ARG A 1 94 ? -6.550 9.631 10.110 1.00 85.00 94 ARG A CA 1
ATOM 781 C C . ARG A 1 94 ? -5.192 9.005 9.808 1.00 85.00 94 ARG A C 1
ATOM 783 O O . ARG A 1 94 ? -4.594 9.362 8.803 1.00 85.00 94 ARG A O 1
ATOM 790 N N . ALA A 1 95 ? -4.729 8.052 10.616 1.00 86.00 95 ALA A N 1
ATOM 791 C CA . ALA A 1 95 ? -3.469 7.349 10.375 1.00 86.00 95 ALA A CA 1
ATOM 792 C C . ALA A 1 95 ? -3.497 6.552 9.061 1.00 86.00 95 ALA A C 1
ATOM 794 O O . ALA A 1 95 ? -2.494 6.479 8.358 1.00 86.00 95 ALA A O 1
ATOM 795 N N . ARG A 1 96 ? -4.647 5.966 8.699 1.00 85.69 96 ARG A N 1
ATOM 796 C CA . ARG A 1 96 ? -4.840 5.310 7.399 1.00 85.69 96 ARG A CA 1
ATOM 797 C C . ARG A 1 96 ? -4.812 6.316 6.253 1.00 85.69 96 ARG A C 1
ATOM 799 O O . ARG A 1 96 ? -4.162 6.037 5.255 1.00 85.69 96 ARG A O 1
ATOM 806 N N . SER A 1 97 ? -5.468 7.466 6.412 1.00 84.81 97 SER A N 1
ATOM 807 C CA . SER A 1 97 ? -5.425 8.548 5.423 1.00 84.81 97 SER A CA 1
ATOM 808 C C . SER A 1 97 ? -3.993 9.045 5.200 1.00 84.81 97 SER A C 1
ATOM 810 O O . SER A 1 97 ? -3.529 9.092 4.069 1.00 84.81 97 SER A O 1
ATOM 812 N N . GLN A 1 98 ? -3.248 9.304 6.280 1.00 84.06 98 GLN A N 1
ATOM 813 C CA . GLN A 1 98 ? -1.844 9.726 6.210 1.00 84.06 98 GLN A CA 1
ATOM 814 C C . GLN A 1 98 ? -0.959 8.681 5.522 1.00 84.06 98 GLN A C 1
ATOM 816 O O . GLN A 1 98 ? -0.205 9.022 4.618 1.00 84.06 98 GLN A O 1
ATOM 821 N N . ARG A 1 99 ? -1.099 7.395 5.871 1.00 88.25 99 ARG A N 1
ATOM 822 C CA . ARG A 1 99 ? -0.369 6.321 5.178 1.00 88.25 99 ARG A CA 1
ATOM 823 C C . ARG A 1 99 ? -0.731 6.226 3.700 1.00 88.25 99 ARG A C 1
ATOM 825 O O . ARG A 1 99 ? 0.152 6.052 2.874 1.00 88.25 99 ARG A O 1
ATOM 832 N N . TRP A 1 100 ? -2.008 6.369 3.356 1.00 86.62 100 TRP A N 1
ATOM 833 C CA . TRP A 1 100 ? -2.438 6.381 1.959 1.00 86.62 100 TRP A CA 1
ATOM 834 C C . TRP A 1 100 ? -1.827 7.558 1.184 1.00 86.62 100 TRP A C 1
ATOM 836 O O . TRP A 1 100 ? -1.386 7.388 0.050 1.00 86.62 100 TRP A O 1
ATOM 846 N N . GLN A 1 101 ? -1.740 8.742 1.800 1.00 86.00 101 GLN A N 1
ATOM 847 C CA . GLN A 1 101 ? -1.054 9.897 1.213 1.00 86.00 101 GLN A CA 1
ATOM 848 C C . GLN A 1 101 ? 0.444 9.623 1.000 1.00 86.00 101 GLN A C 1
ATOM 850 O O . GLN A 1 101 ? 0.973 9.936 -0.067 1.00 86.00 101 GLN A O 1
ATOM 855 N N . GLU A 1 102 ? 1.123 9.016 1.978 1.00 88.75 102 GLU A N 1
ATOM 856 C CA . GLU A 1 102 ? 2.525 8.592 1.854 1.00 88.75 102 GLU A CA 1
ATOM 857 C C . GLU A 1 102 ? 2.713 7.585 0.710 1.00 88.75 102 GLU A C 1
ATOM 859 O O . GLU A 1 102 ? 3.607 7.751 -0.119 1.00 88.75 102 GLU A O 1
ATOM 864 N N . GLU A 1 103 ? 1.844 6.578 0.607 1.00 89.56 103 GLU A N 1
ATOM 865 C CA . GLU A 1 103 ? 1.863 5.595 -0.481 1.00 89.56 103 GLU A CA 1
ATOM 866 C C . GLU A 1 103 ? 1.649 6.255 -1.850 1.00 89.56 103 GLU A C 1
ATOM 868 O O . GLU A 1 103 ? 2.368 5.942 -2.799 1.00 89.56 103 GLU A O 1
ATOM 873 N N . CYS A 1 104 ? 0.729 7.221 -1.954 1.00 88.62 104 CYS A N 1
ATOM 874 C CA . CYS A 1 104 ? 0.518 7.996 -3.180 1.00 88.62 104 CYS A CA 1
ATOM 875 C C . CYS A 1 104 ? 1.770 8.795 -3.583 1.00 88.62 104 CYS A C 1
ATOM 877 O O . CYS A 1 104 ? 2.113 8.851 -4.765 1.00 88.62 104 CYS A O 1
ATOM 879 N N . LEU A 1 105 ? 2.463 9.401 -2.611 1.00 87.44 105 LEU A N 1
ATOM 880 C CA . LEU A 1 105 ? 3.714 10.1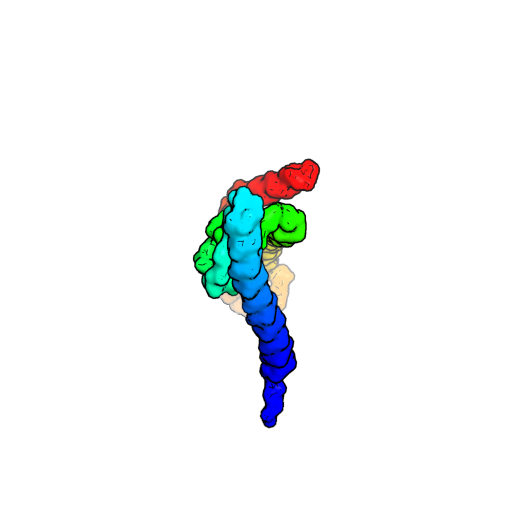33 -2.834 1.00 87.44 105 LEU A CA 1
ATOM 881 C C . LEU A 1 105 ? 4.837 9.209 -3.317 1.00 87.44 105 LEU A C 1
ATOM 883 O O . LEU A 1 105 ? 5.531 9.535 -4.280 1.00 87.44 105 LEU A O 1
ATOM 887 N N . LEU A 1 106 ? 5.001 8.058 -2.664 1.00 91.62 106 LEU A N 1
ATOM 888 C CA . LEU A 1 106 ? 6.000 7.061 -3.042 1.00 91.62 106 LEU A CA 1
ATOM 889 C C . LEU A 1 106 ? 5.721 6.491 -4.433 1.00 91.62 106 LEU A C 1
ATOM 891 O O . LEU A 1 106 ? 6.649 6.343 -5.222 1.00 91.62 106 LEU A O 1
ATOM 895 N N . LEU A 1 107 ? 4.456 6.218 -4.756 1.00 91.88 107 LEU A N 1
ATOM 896 C CA . LEU A 1 107 ? 4.069 5.690 -6.060 1.00 91.88 107 LEU A CA 1
ATOM 897 C C . LEU A 1 107 ? 4.416 6.664 -7.194 1.00 91.88 107 LEU A C 1
ATOM 899 O O . LEU A 1 107 ? 4.987 6.242 -8.196 1.00 91.88 107 LEU A O 1
ATOM 903 N N . GLU A 1 108 ? 4.137 7.961 -7.032 1.00 90.44 108 GLU A N 1
ATOM 904 C CA . GLU A 1 108 ? 4.493 8.981 -8.031 1.00 90.44 108 GLU A CA 1
ATOM 905 C C . GLU A 1 108 ? 6.015 9.067 -8.257 1.00 90.44 108 GLU A C 1
ATOM 907 O O . GLU A 1 108 ? 6.490 9.160 -9.398 1.00 90.44 108 GLU A O 1
ATOM 912 N N . GLU A 1 109 ? 6.791 9.001 -7.175 1.00 93.31 109 GLU A N 1
ATOM 913 C CA . GLU A 1 109 ? 8.252 8.986 -7.241 1.00 93.31 109 GLU A CA 1
ATOM 914 C C . GLU A 1 109 ? 8.765 7.710 -7.930 1.00 93.31 109 GLU A C 1
ATOM 916 O O . GLU A 1 109 ? 9.639 7.784 -8.796 1.00 93.31 109 GLU A O 1
ATOM 921 N N . GLU A 1 110 ? 8.201 6.541 -7.621 1.00 94.94 110 GLU A N 1
ATOM 922 C CA . GLU A 1 110 ? 8.575 5.276 -8.259 1.00 94.94 110 GLU A CA 1
ATOM 923 C C . GLU A 1 110 ? 8.228 5.253 -9.753 1.00 94.94 110 GLU A C 1
ATOM 925 O O . GLU A 1 110 ? 9.066 4.874 -10.574 1.00 94.94 110 GLU A O 1
ATOM 930 N N . MET A 1 111 ? 7.056 5.757 -10.150 1.00 94.31 111 MET A N 1
ATOM 931 C CA . MET A 1 111 ? 6.701 5.923 -11.566 1.00 94.31 111 MET A CA 1
ATOM 932 C C . MET A 1 111 ? 7.744 6.786 -12.296 1.00 94.31 111 MET A C 1
ATOM 934 O O . MET A 1 111 ? 8.253 6.422 -13.362 1.00 94.31 111 MET A O 1
ATOM 938 N N . SER A 1 112 ? 8.144 7.901 -11.682 1.00 93.19 112 SER A N 1
ATOM 939 C CA . S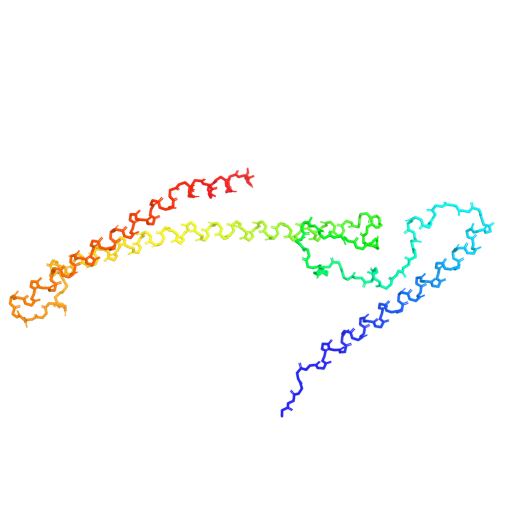ER A 1 112 ? 9.178 8.789 -12.226 1.00 93.19 112 SER A CA 1
ATOM 940 C C . SER A 1 112 ? 10.545 8.097 -12.324 1.00 93.19 112 SER A C 1
ATOM 942 O O . SER A 1 112 ? 11.251 8.227 -13.333 1.00 93.19 112 SER A O 1
ATOM 944 N N . ARG A 1 113 ? 10.922 7.310 -11.309 1.00 96.62 113 ARG A N 1
ATOM 945 C CA . ARG A 1 113 ? 12.169 6.530 -11.288 1.00 96.62 113 ARG A CA 1
ATOM 946 C C . ARG A 1 113 ? 12.209 5.477 -12.380 1.00 96.62 113 ARG A C 1
ATOM 948 O O . ARG A 1 113 ? 13.241 5.359 -13.039 1.00 96.62 113 ARG A O 1
ATOM 955 N N . VAL A 1 114 ? 11.114 4.763 -12.618 1.00 96.81 114 VAL A N 1
ATOM 956 C CA . VAL A 1 114 ? 11.035 3.738 -13.666 1.00 96.81 114 VAL A CA 1
ATOM 957 C C . VAL A 1 114 ? 11.221 4.355 -15.057 1.00 96.81 114 VAL A C 1
ATOM 959 O O . VAL A 1 114 ? 12.024 3.855 -15.848 1.00 96.81 114 VAL A O 1
ATOM 962 N N . ILE A 1 115 ? 10.576 5.493 -15.348 1.00 96.44 115 ILE A N 1
ATOM 963 C CA . ILE A 1 115 ? 10.774 6.211 -16.623 1.00 96.44 115 ILE A CA 1
ATOM 964 C C . ILE A 1 115 ? 12.237 6.640 -16.784 1.00 96.44 115 ILE A C 1
ATOM 966 O O . ILE A 1 115 ? 12.833 6.470 -17.858 1.00 96.44 115 ILE A O 1
ATOM 970 N N . ARG A 1 116 ? 12.834 7.194 -15.722 1.00 97.62 116 ARG A N 1
ATOM 971 C CA . ARG A 1 116 ? 14.239 7.623 -15.721 1.00 97.62 116 ARG A CA 1
ATOM 972 C C . ARG A 1 116 ? 15.184 6.440 -15.923 1.00 97.62 116 ARG A C 1
ATOM 974 O O . ARG A 1 116 ? 16.121 6.553 -16.712 1.00 97.62 116 ARG A O 1
ATOM 981 N N . PHE A 1 117 ? 14.913 5.309 -15.277 1.00 97.44 117 PHE A N 1
ATOM 982 C CA . PHE A 1 117 ? 15.682 4.079 -15.417 1.00 97.44 117 PHE A CA 1
ATOM 983 C C . PHE A 1 117 ? 15.668 3.573 -16.860 1.00 97.44 117 PHE A C 1
ATOM 985 O O . PHE A 1 117 ? 16.736 3.369 -17.433 1.00 97.44 117 PHE A O 1
ATOM 992 N N . PHE A 1 118 ? 14.494 3.442 -17.485 1.00 97.81 118 PHE A N 1
ATOM 993 C CA . PHE A 1 118 ? 14.410 2.979 -18.872 1.00 97.81 118 PHE A CA 1
ATOM 994 C C . PHE A 1 118 ? 15.056 3.950 -19.858 1.00 97.81 118 PHE A C 1
ATOM 996 O O . PHE A 1 118 ? 15.743 3.518 -20.782 1.00 97.81 118 PHE A O 1
ATOM 1003 N N . THR A 1 119 ? 14.919 5.257 -19.629 1.00 97.75 119 THR A N 1
ATOM 1004 C CA . THR A 1 119 ? 15.591 6.278 -20.447 1.00 97.75 119 THR A CA 1
ATOM 1005 C C . THR A 1 119 ? 17.112 6.149 -20.352 1.00 97.75 119 THR A C 1
ATOM 1007 O O . THR A 1 119 ? 17.802 6.089 -21.372 1.00 97.75 119 THR A O 1
ATOM 1010 N N . TRP A 1 120 ? 17.643 6.050 -19.130 1.00 97.56 120 TRP A N 1
ATOM 1011 C CA . TRP A 1 120 ? 19.068 5.834 -18.906 1.00 97.56 120 TRP A CA 1
ATOM 1012 C C . TRP A 1 120 ? 19.533 4.520 -19.543 1.00 97.56 120 TRP A C 1
ATOM 1014 O O . TRP A 1 120 ? 20.504 4.522 -20.299 1.00 97.56 120 TRP A O 1
ATOM 1024 N N . ARG A 1 121 ? 18.814 3.414 -19.323 1.00 96.75 121 ARG A N 1
ATOM 1025 C CA . ARG A 1 121 ? 19.182 2.087 -19.830 1.00 96.75 121 ARG A CA 1
ATOM 1026 C C . ARG A 1 121 ? 19.164 2.026 -21.357 1.00 96.75 121 ARG A C 1
ATOM 1028 O O . ARG A 1 121 ? 20.070 1.435 -21.939 1.00 96.75 121 ARG A O 1
ATOM 1035 N N . ALA A 1 122 ? 18.190 2.667 -22.003 1.00 96.75 122 ALA A N 1
ATOM 1036 C CA . ALA A 1 122 ? 18.147 2.809 -23.456 1.00 96.75 122 ALA A CA 1
ATOM 1037 C C . ALA A 1 122 ? 19.370 3.581 -23.974 1.00 96.75 122 ALA A C 1
ATOM 1039 O O . ALA A 1 122 ? 20.051 3.116 -24.887 1.00 96.75 122 ALA A O 1
ATOM 1040 N N . SER A 1 123 ? 19.707 4.716 -23.347 1.00 94.88 123 SER A N 1
ATOM 1041 C CA . SER A 1 123 ? 20.890 5.498 -23.729 1.00 94.88 123 SER A CA 1
ATOM 1042 C C . SER A 1 123 ? 22.204 4.747 -23.492 1.00 94.88 123 SER A C 1
ATOM 1044 O O . SER A 1 123 ? 23.133 4.867 -24.286 1.00 94.88 123 SER A O 1
ATOM 1046 N N . TRP A 1 124 ? 22.279 3.935 -22.437 1.00 94.38 124 TRP A N 1
ATOM 1047 C CA . TRP A 1 124 ? 23.436 3.095 -22.143 1.00 94.38 124 TRP A CA 1
ATOM 1048 C C . TRP A 1 124 ? 23.643 2.040 -23.236 1.00 94.38 124 TRP A C 1
ATOM 1050 O O . TRP A 1 124 ? 24.735 1.943 -23.790 1.00 94.38 124 TRP A O 1
ATOM 1060 N N . TRP A 1 125 ? 22.583 1.332 -23.637 1.00 94.44 125 TRP A N 1
ATOM 1061 C CA . TRP A 1 125 ? 22.648 0.391 -24.759 1.00 94.44 125 TRP A CA 1
ATOM 1062 C C . TRP A 1 125 ? 22.987 1.070 -26.093 1.00 94.44 125 TRP A C 1
ATOM 1064 O O . TRP A 1 125 ? 23.756 0.518 -26.877 1.00 94.44 125 TRP A O 1
ATOM 1074 N N . ALA A 1 126 ? 22.480 2.281 -26.340 1.00 92.50 126 ALA A N 1
ATOM 1075 C CA . ALA A 1 126 ? 22.825 3.050 -27.535 1.00 92.50 126 ALA A CA 1
ATOM 1076 C C . ALA A 1 126 ? 24.314 3.444 -27.568 1.00 92.50 126 ALA A C 1
ATOM 1078 O O . ALA A 1 126 ? 24.952 3.337 -28.613 1.00 92.50 126 ALA A O 1
ATOM 1079 N N . LYS A 1 127 ? 24.897 3.834 -26.425 1.00 90.38 127 LYS A N 1
ATOM 1080 C CA . LYS A 1 127 ? 26.342 4.108 -26.302 1.00 90.38 127 LYS A CA 1
ATOM 1081 C C . LYS A 1 127 ? 27.189 2.859 -26.547 1.00 90.38 127 LYS A C 1
ATOM 1083 O O . LYS A 1 127 ? 28.214 2.941 -27.218 1.00 90.38 127 LYS A O 1
ATOM 1088 N N . ILE A 1 128 ? 26.733 1.701 -26.066 1.00 87.75 128 ILE A N 1
ATOM 1089 C CA . ILE A 1 128 ? 27.374 0.413 -26.365 1.00 87.75 128 ILE A CA 1
ATOM 1090 C C . ILE A 1 128 ? 27.335 0.142 -27.871 1.00 87.75 128 ILE A C 1
ATOM 1092 O O . ILE A 1 128 ? 28.365 -0.176 -28.453 1.00 87.75 128 ILE A O 1
ATOM 1096 N N . ALA A 1 129 ? 26.188 0.330 -28.529 1.00 87.25 129 ALA A N 1
ATOM 1097 C CA . ALA A 1 129 ? 26.063 0.134 -29.975 1.00 87.25 129 ALA A CA 1
ATOM 1098 C C . ALA A 1 129 ? 26.949 1.080 -30.811 1.00 87.25 129 ALA A C 1
ATOM 1100 O O . ALA A 1 129 ? 27.331 0.737 -31.928 1.00 87.25 129 ALA A O 1
ATOM 1101 N N . LEU A 1 130 ? 27.270 2.265 -30.287 1.00 84.56 130 LEU A N 1
ATOM 1102 C CA . LEU A 1 130 ? 28.177 3.231 -30.916 1.00 84.56 130 LEU A CA 1
ATOM 1103 C C . LEU A 1 130 ? 29.662 2.902 -30.693 1.00 84.56 130 LEU A C 1
ATOM 1105 O O . LEU A 1 130 ? 30.517 3.643 -31.171 1.00 84.56 130 LEU A O 1
ATOM 1109 N N . GLY A 1 131 ? 29.985 1.830 -29.962 1.00 74.56 131 GLY A N 1
ATOM 1110 C CA . GLY A 1 131 ? 31.367 1.459 -29.648 1.00 74.56 131 GLY A CA 1
ATOM 1111 C C . GLY A 1 131 ? 32.064 2.446 -28.708 1.00 74.56 131 GLY A C 1
ATOM 1112 O O . GLY A 1 131 ? 33.282 2.419 -28.580 1.00 74.56 131 GLY A O 1
ATOM 1113 N N . THR A 1 132 ? 31.306 3.328 -28.043 1.00 64.44 132 THR A N 1
ATOM 1114 C CA . THR A 1 132 ? 31.857 4.344 -27.132 1.00 64.44 132 THR A CA 1
ATOM 1115 C C . THR A 1 132 ? 32.381 3.722 -25.832 1.00 64.44 132 THR A C 1
ATOM 1117 O O . THR A 1 132 ? 33.163 4.346 -25.123 1.00 64.44 132 THR A O 1
ATOM 1120 N N . ASP A 1 133 ? 31.973 2.485 -25.534 1.00 63.41 133 ASP A N 1
ATOM 1121 C CA . ASP A 1 133 ? 32.430 1.704 -24.385 1.00 63.41 133 ASP A CA 1
ATOM 1122 C C . ASP A 1 133 ? 33.357 0.566 -24.859 1.00 63.41 133 ASP A C 1
ATOM 1124 O O . ASP A 1 133 ? 32.932 -0.556 -25.156 1.00 63.41 133 ASP A O 1
ATOM 1128 N N . SER A 1 134 ? 34.644 0.907 -24.997 1.00 55.31 134 SER A N 1
ATOM 1129 C CA . SER A 1 134 ? 35.724 0.063 -25.547 1.00 55.31 134 SER A CA 1
ATOM 1130 C C . SER A 1 134 ? 35.886 -1.285 -24.818 1.00 55.31 134 SER A C 1
ATOM 1132 O O . SER A 1 134 ? 36.336 -2.268 -25.402 1.00 55.31 134 SER A O 1
ATOM 1134 N N . ALA A 1 135 ? 35.437 -1.382 -23.560 1.00 62.56 135 ALA A N 1
ATOM 1135 C CA . ALA A 1 135 ? 35.554 -2.595 -22.749 1.00 62.56 135 ALA A CA 1
ATOM 1136 C C . ALA A 1 135 ? 34.693 -3.778 -23.245 1.00 62.56 135 ALA A C 1
ATOM 1138 O O . ALA A 1 135 ? 35.027 -4.931 -22.977 1.00 62.56 135 ALA A O 1
ATOM 1139 N N . LEU A 1 136 ? 33.592 -3.521 -23.965 1.00 59.53 136 LEU A N 1
ATOM 1140 C CA . LEU A 1 136 ? 32.661 -4.562 -24.441 1.00 59.53 136 LEU A CA 1
ATOM 1141 C C . LEU A 1 136 ? 32.918 -4.996 -25.893 1.00 59.53 136 LEU A C 1
ATOM 1143 O O . LEU A 1 136 ? 32.532 -6.096 -26.301 1.00 59.53 136 LEU A O 1
ATOM 1147 N N . PHE A 1 137 ? 33.592 -4.153 -26.670 1.00 62.97 137 PHE A N 1
ATOM 1148 C CA . PHE A 1 137 ? 33.989 -4.422 -28.049 1.00 62.97 137 PHE A CA 1
ATOM 1149 C C . PHE A 1 137 ? 35.494 -4.694 -28.112 1.00 62.97 137 PHE A C 1
ATOM 1151 O O . PHE A 1 137 ? 36.266 -3.916 -28.657 1.00 62.97 137 PHE A O 1
ATOM 1158 N N . GLY A 1 138 ? 35.919 -5.824 -27.541 1.00 60.56 138 GLY A N 1
ATOM 1159 C CA . GLY A 1 138 ? 37.277 -6.327 -27.762 1.00 60.56 138 GLY A CA 1
ATOM 1160 C C . GLY A 1 138 ? 37.541 -6.632 -29.243 1.00 60.56 138 GLY A C 1
ATOM 1161 O O . GLY A 1 138 ? 36.598 -6.904 -29.990 1.00 60.56 138 GLY A O 1
ATOM 1162 N N . SER A 1 139 ? 38.823 -6.618 -29.632 1.00 62.78 139 SER A N 1
ATOM 1163 C CA . SER A 1 139 ? 39.330 -7.053 -30.944 1.00 62.78 139 SER A CA 1
ATOM 1164 C C . SER A 1 139 ? 38.698 -8.391 -31.344 1.00 62.78 139 SER A C 1
ATOM 1166 O O . SER A 1 139 ? 38.999 -9.433 -30.763 1.00 62.78 139 SER A O 1
ATOM 1168 N N . GLY A 1 140 ? 37.755 -8.352 -32.279 1.00 63.25 140 GLY A N 1
ATOM 1169 C CA . GLY A 1 140 ? 36.990 -9.504 -32.732 1.00 63.25 140 GLY A CA 1
ATOM 1170 C C . GLY A 1 140 ? 36.590 -9.326 -34.188 1.00 63.25 140 GLY A C 1
ATOM 1171 O O . GLY A 1 140 ? 36.585 -8.206 -34.698 1.00 63.25 140 GLY A O 1
ATOM 1172 N N . ASP A 1 141 ? 36.271 -10.440 -34.842 1.00 72.81 141 ASP A N 1
ATOM 1173 C CA . ASP A 1 141 ? 35.859 -10.479 -36.246 1.00 72.81 141 ASP A CA 1
ATOM 1174 C C . ASP A 1 141 ? 34.694 -9.508 -36.532 1.00 72.81 141 ASP A C 1
ATOM 1176 O O . ASP A 1 141 ? 33.806 -9.311 -35.695 1.00 72.81 141 ASP A O 1
ATOM 1180 N N . ALA A 1 142 ? 34.687 -8.909 -37.723 1.00 76.25 142 ALA A N 1
ATOM 1181 C CA . ALA A 1 142 ? 33.730 -7.884 -38.134 1.00 76.25 142 ALA A CA 1
ATOM 1182 C C . ALA A 1 142 ? 32.270 -8.374 -38.064 1.00 76.25 142 ALA A C 1
ATOM 1184 O O . ALA A 1 142 ? 31.362 -7.610 -37.741 1.00 76.25 142 ALA A O 1
ATOM 1185 N N . ALA A 1 143 ? 32.033 -9.667 -38.299 1.00 81.06 143 ALA A N 1
ATOM 1186 C CA . ALA A 1 143 ? 30.707 -10.266 -38.152 1.00 81.06 143 ALA A CA 1
ATOM 1187 C C . ALA A 1 143 ? 30.231 -10.301 -36.685 1.00 81.06 143 ALA A C 1
ATOM 1189 O O . ALA A 1 143 ? 29.052 -10.086 -36.392 1.00 81.06 143 ALA A O 1
ATOM 1190 N N . LEU A 1 144 ? 31.146 -10.540 -35.739 1.00 80.25 144 LEU A N 1
ATOM 1191 C CA . LEU A 1 144 ? 30.840 -10.595 -34.309 1.00 80.25 144 LEU A CA 1
ATOM 1192 C C . LEU A 1 144 ? 30.568 -9.197 -33.739 1.00 80.25 144 LEU A C 1
ATOM 1194 O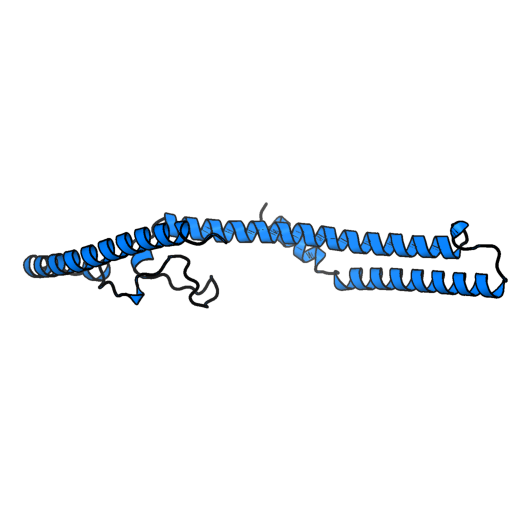 O . LEU A 1 144 ? 29.683 -9.035 -32.893 1.00 80.25 144 LEU A O 1
ATOM 1198 N N . THR A 1 145 ? 31.307 -8.185 -34.196 1.00 80.56 145 THR A N 1
ATOM 1199 C CA . THR A 1 145 ? 31.068 -6.789 -33.808 1.00 80.56 145 THR A CA 1
ATOM 1200 C C . THR A 1 145 ? 29.729 -6.290 -34.355 1.00 80.56 145 THR A C 1
ATOM 1202 O O . THR A 1 145 ? 28.952 -5.702 -33.600 1.00 80.56 145 THR A O 1
ATOM 1205 N N . GLU A 1 146 ? 29.379 -6.625 -35.597 1.00 85.12 146 GLU A N 1
ATOM 1206 C CA . GLU A 1 146 ? 28.069 -6.285 -36.160 1.00 85.12 146 GLU A CA 1
ATOM 1207 C C . GLU A 1 146 ? 26.916 -6.952 -35.386 1.00 85.12 146 GLU A C 1
ATOM 1209 O O . GLU A 1 146 ? 25.952 -6.288 -35.000 1.00 85.12 146 GLU A O 1
ATOM 1214 N N . GLY A 1 147 ? 27.043 -8.236 -35.031 1.00 88.12 147 GLY A N 1
ATOM 1215 C CA . GLY A 1 147 ? 26.040 -8.935 -34.217 1.00 88.12 147 GLY A CA 1
ATOM 1216 C C . GLY A 1 147 ? 25.839 -8.319 -32.824 1.00 88.12 147 GLY A C 1
ATOM 1217 O O . GLY A 1 147 ? 24.703 -8.141 -32.370 1.00 88.12 147 GLY A O 1
ATOM 1218 N N . ARG A 1 148 ? 26.929 -7.929 -32.147 1.00 86.31 148 ARG A N 1
ATOM 1219 C CA . ARG A 1 148 ? 26.869 -7.230 -30.848 1.00 86.31 148 ARG A CA 1
ATOM 1220 C C . ARG A 1 148 ? 26.190 -5.869 -30.967 1.00 86.31 148 ARG A C 1
ATOM 1222 O O . ARG A 1 148 ? 25.384 -5.511 -30.105 1.00 86.31 148 ARG A O 1
ATOM 1229 N N . ARG A 1 149 ? 26.479 -5.130 -32.039 1.00 88.69 149 ARG A N 1
ATOM 1230 C CA . ARG A 1 149 ? 25.853 -3.837 -32.329 1.00 88.69 149 ARG A CA 1
ATOM 1231 C C . ARG A 1 149 ? 24.354 -3.987 -32.563 1.00 88.69 149 ARG A C 1
ATOM 1233 O O . ARG A 1 149 ? 23.571 -3.286 -31.921 1.00 88.69 149 ARG A O 1
ATOM 1240 N N . ALA A 1 150 ? 23.949 -4.936 -33.405 1.00 91.88 150 ALA A N 1
ATOM 1241 C CA . ALA A 1 150 ? 22.545 -5.229 -33.672 1.00 91.88 150 ALA A CA 1
ATOM 1242 C C . ALA A 1 150 ? 21.785 -5.613 -32.389 1.00 91.88 150 ALA A C 1
ATOM 1244 O O . ALA A 1 150 ? 20.683 -5.117 -32.138 1.00 91.88 150 ALA A O 1
ATOM 1245 N N . TYR A 1 151 ? 22.391 -6.436 -31.526 1.00 92.44 151 TYR A N 1
ATOM 1246 C CA . TYR A 1 151 ? 21.803 -6.790 -30.233 1.00 92.44 151 TYR A CA 1
ATOM 1247 C C . TYR A 1 151 ? 21.651 -5.578 -29.305 1.00 92.44 151 TYR A C 1
ATOM 1249 O O . TYR A 1 151 ? 20.582 -5.384 -28.724 1.00 92.44 151 TYR A O 1
ATOM 1257 N N . ALA A 1 152 ? 22.684 -4.741 -29.181 1.00 92.75 152 ALA A N 1
ATOM 1258 C CA . ALA A 1 152 ? 22.636 -3.540 -28.351 1.00 92.75 152 ALA A CA 1
ATOM 1259 C C . ALA A 1 152 ? 21.552 -2.556 -28.830 1.00 92.75 152 ALA A C 1
ATOM 1261 O O . ALA A 1 152 ? 20.789 -2.039 -28.014 1.00 92.75 152 ALA A O 1
ATOM 1262 N N . LEU A 1 153 ? 21.405 -2.364 -30.147 1.00 94.12 153 LEU A N 1
ATOM 1263 C CA . LEU A 1 153 ? 20.326 -1.554 -30.723 1.00 94.12 153 LEU A CA 1
ATOM 1264 C C . LEU A 1 153 ? 18.940 -2.132 -30.413 1.00 94.12 153 LEU A C 1
ATOM 1266 O O . LEU A 1 153 ? 18.047 -1.391 -29.999 1.00 94.12 153 LEU A O 1
ATOM 1270 N N . ARG A 1 154 ? 18.766 -3.454 -30.530 1.00 96.62 154 ARG A N 1
ATOM 1271 C CA . ARG A 1 154 ? 17.516 -4.130 -30.146 1.00 96.62 154 ARG A CA 1
ATOM 1272 C C . ARG A 1 154 ? 17.209 -3.957 -28.657 1.00 96.62 154 ARG A C 1
ATOM 1274 O O . ARG A 1 154 ? 16.060 -3.747 -28.279 1.00 96.62 154 ARG A O 1
ATOM 1281 N N . GLN A 1 155 ? 18.215 -4.038 -27.791 1.00 96.81 155 GLN A N 1
ATOM 1282 C CA . GLN A 1 155 ? 18.015 -3.791 -26.364 1.00 96.81 155 GLN A CA 1
ATOM 1283 C C . GLN A 1 155 ? 17.608 -2.339 -26.109 1.00 96.81 155 GLN A C 1
ATOM 1285 O O . GLN A 1 155 ? 16.650 -2.107 -25.377 1.00 96.81 155 GLN A O 1
ATOM 1290 N N . ALA A 1 156 ? 18.250 -1.367 -26.762 1.00 96.25 156 ALA A N 1
ATOM 1291 C CA . ALA A 1 156 ? 17.850 0.035 -26.669 1.00 96.25 156 ALA A CA 1
ATOM 1292 C C . ALA A 1 156 ? 16.387 0.243 -27.103 1.00 96.25 156 ALA A C 1
ATOM 1294 O O . ALA A 1 156 ? 15.635 0.914 -26.395 1.00 96.25 156 ALA A O 1
ATOM 1295 N N . SER A 1 157 ? 15.951 -0.384 -28.204 1.00 97.50 157 SER A N 1
ATOM 1296 C CA . SER A 1 157 ? 14.563 -0.278 -28.669 1.00 97.50 157 SER A CA 1
ATOM 1297 C C . SER A 1 157 ? 13.565 -0.898 -27.688 1.00 97.50 157 SER A C 1
ATOM 1299 O O . SER A 1 157 ? 12.512 -0.313 -27.453 1.00 97.50 157 SER A O 1
ATOM 1301 N N . ILE A 1 158 ? 13.896 -2.039 -27.067 1.00 97.81 158 ILE A N 1
ATOM 1302 C CA . ILE A 1 158 ? 13.056 -2.670 -26.034 1.00 97.81 158 ILE A CA 1
ATOM 1303 C C . ILE A 1 158 ? 12.902 -1.746 -24.820 1.00 97.81 158 ILE A C 1
ATOM 1305 O O . ILE A 1 158 ? 11.788 -1.542 -24.347 1.00 97.81 158 ILE A O 1
ATOM 1309 N N . GLN A 1 159 ? 13.994 -1.149 -24.330 1.00 97.56 159 GLN A N 1
ATOM 1310 C CA . GLN A 1 159 ? 13.934 -0.234 -23.183 1.00 97.56 159 GLN A CA 1
ATOM 1311 C C . GLN A 1 159 ? 13.109 1.024 -23.499 1.00 97.56 159 GLN A C 1
ATOM 1313 O O . GLN A 1 159 ? 12.316 1.470 -22.670 1.00 97.56 159 GLN A O 1
ATOM 1318 N N . THR A 1 160 ? 13.228 1.568 -24.714 1.00 97.56 160 THR A N 1
ATOM 1319 C CA . THR A 1 160 ? 12.376 2.678 -25.169 1.00 97.56 160 THR A CA 1
ATOM 1320 C C . THR A 1 160 ? 10.904 2.265 -25.254 1.00 97.56 160 THR A C 1
ATOM 1322 O O . THR A 1 160 ? 10.039 3.024 -24.823 1.00 97.56 160 THR A O 1
ATOM 1325 N N . ALA A 1 161 ? 10.602 1.062 -25.749 1.00 97.75 161 ALA A N 1
ATOM 1326 C CA . ALA A 1 161 ? 9.232 0.555 -25.800 1.00 97.75 161 ALA A CA 1
ATOM 1327 C C . ALA A 1 161 ? 8.630 0.382 -24.396 1.00 97.75 161 ALA A C 1
ATOM 1329 O O . ALA A 1 161 ? 7.498 0.802 -24.166 1.00 97.75 161 ALA A O 1
ATOM 1330 N N . LEU A 1 162 ? 9.398 -0.151 -23.437 1.00 97.56 162 LEU A N 1
ATOM 1331 C CA . LEU A 1 162 ? 8.980 -0.266 -22.035 1.00 97.56 162 LEU A CA 1
ATOM 1332 C C . LEU A 1 162 ? 8.699 1.103 -21.410 1.00 97.56 162 LEU A C 1
ATOM 1334 O O . LEU A 1 162 ? 7.674 1.274 -20.756 1.00 97.56 162 LEU A O 1
ATOM 1338 N N . LYS A 1 163 ? 9.550 2.103 -21.669 1.00 97.12 163 LYS A N 1
ATOM 1339 C CA . LYS A 1 163 ? 9.303 3.488 -21.244 1.00 97.12 163 LYS A CA 1
ATOM 1340 C C . LYS A 1 163 ? 7.962 4.009 -21.771 1.00 97.12 163 LYS A C 1
ATOM 1342 O O . LYS A 1 163 ? 7.195 4.576 -20.998 1.00 97.12 163 LYS A O 1
ATOM 1347 N N . ILE A 1 164 ? 7.697 3.851 -23.071 1.00 96.88 164 ILE A N 1
ATOM 1348 C CA . ILE A 1 164 ? 6.452 4.323 -23.700 1.00 96.88 164 ILE A CA 1
ATOM 1349 C C . ILE A 1 164 ? 5.251 3.588 -23.100 1.00 96.88 164 ILE A C 1
ATOM 1351 O O . ILE A 1 164 ? 4.264 4.220 -22.731 1.00 96.88 164 ILE A O 1
ATOM 1355 N N . HIS A 1 165 ? 5.348 2.269 -22.939 1.00 96.62 165 HIS A N 1
ATOM 1356 C CA . HIS A 1 165 ? 4.288 1.470 -22.337 1.00 96.62 165 HIS A CA 1
ATOM 1357 C C . HIS A 1 165 ? 3.977 1.909 -20.901 1.00 96.62 165 HIS A C 1
ATOM 1359 O O . HIS A 1 165 ? 2.822 2.160 -20.582 1.00 96.62 165 HIS A O 1
ATOM 1365 N N . CYS A 1 166 ? 4.990 2.078 -20.048 1.00 94.81 166 CYS A N 1
ATOM 1366 C CA . CYS A 1 166 ? 4.781 2.577 -18.690 1.00 94.81 166 CYS A CA 1
ATOM 1367 C C . CYS A 1 166 ? 4.193 3.994 -18.691 1.00 94.81 166 CYS A C 1
ATOM 1369 O O . CYS A 1 166 ? 3.245 4.252 -17.963 1.00 94.81 166 CYS A O 1
ATOM 1371 N N . SER A 1 167 ? 4.702 4.895 -19.540 1.00 93.50 167 SER A N 1
ATOM 1372 C CA . SER A 1 167 ? 4.179 6.262 -19.654 1.00 93.50 167 SER A CA 1
ATOM 1373 C C . SER A 1 167 ? 2.691 6.267 -20.004 1.00 93.50 167 SER A C 1
ATOM 1375 O O . SER A 1 167 ? 1.918 6.923 -19.319 1.00 93.50 167 SER A O 1
ATOM 1377 N N . THR A 1 168 ? 2.292 5.497 -21.018 1.00 94.00 168 THR A N 1
ATOM 1378 C CA . THR A 1 168 ? 0.894 5.401 -21.474 1.00 94.00 168 THR A CA 1
ATOM 1379 C C . THR A 1 168 ? -0.009 4.716 -20.452 1.00 94.00 168 THR A C 1
ATOM 1381 O O . THR A 1 168 ? -1.104 5.195 -20.186 1.00 94.00 168 THR A O 1
ATOM 1384 N N . ALA A 1 169 ? 0.455 3.643 -19.804 1.00 92.81 169 ALA A N 1
ATOM 1385 C CA . ALA A 1 169 ? -0.291 2.973 -18.736 1.00 92.81 169 ALA A CA 1
ATOM 1386 C C . ALA A 1 169 ? -0.536 3.880 -17.516 1.00 92.81 169 ALA A C 1
ATOM 1388 O O . ALA A 1 169 ? -1.453 3.641 -16.732 1.00 92.81 169 ALA A O 1
ATOM 1389 N N . TRP A 1 170 ? 0.294 4.906 -17.342 1.00 93.50 170 TRP A N 1
ATOM 1390 C CA . TRP A 1 170 ? 0.235 5.855 -16.234 1.00 93.50 170 TRP A CA 1
ATOM 1391 C C . TRP A 1 170 ? -0.403 7.198 -16.591 1.00 93.50 170 TRP A C 1
ATOM 1393 O O . TRP A 1 170 ? -0.590 8.045 -15.707 1.00 93.50 170 TRP A O 1
ATOM 1403 N N . GLU A 1 171 ? -0.779 7.394 -17.854 1.00 86.56 171 GLU A N 1
ATOM 1404 C CA . GLU A 1 171 ? -1.586 8.535 -18.270 1.00 86.56 171 GLU A CA 1
ATOM 1405 C C . GLU A 1 171 ? -2.923 8.525 -17.511 1.00 86.56 171 GLU A C 1
ATOM 1407 O O . GLU A 1 171 ? -3.582 7.501 -17.351 1.00 86.56 171 GLU A O 1
ATOM 1412 N N . GLY A 1 172 ? -3.305 9.675 -16.953 1.00 81.44 172 GLY A N 1
ATOM 1413 C CA . GLY A 1 172 ? -4.497 9.812 -16.109 1.00 81.44 172 GLY A CA 1
ATOM 1414 C C . GLY A 1 172 ? -4.283 9.458 -14.631 1.00 81.44 172 GLY A C 1
ATOM 1415 O O . GLY A 1 172 ? -4.770 10.197 -13.774 1.00 81.44 172 GLY A O 1
ATOM 1416 N N . LEU A 1 173 ? -3.484 8.434 -14.302 1.00 84.00 173 LEU A N 1
ATOM 1417 C CA . LEU A 1 173 ? -3.189 8.076 -12.902 1.00 84.00 173 LEU A CA 1
ATOM 1418 C C . LEU A 1 173 ? -2.437 9.210 -12.186 1.00 84.00 173 LEU A C 1
ATOM 1420 O O . LEU A 1 173 ? -2.793 9.606 -11.078 1.00 84.00 173 LEU A O 1
ATOM 1424 N N . ALA A 1 174 ? -1.451 9.809 -12.860 1.00 74.44 174 ALA A N 1
ATOM 1425 C CA . ALA A 1 174 ? -0.699 10.943 -12.321 1.00 74.44 174 ALA A CA 1
ATOM 1426 C C . ALA A 1 174 ? -1.582 12.182 -12.053 1.00 74.44 174 ALA A C 1
ATOM 1428 O O . ALA A 1 174 ? -1.297 12.965 -11.147 1.00 74.44 174 ALA A O 1
ATOM 1429 N N . ALA A 1 175 ? -2.666 12.368 -12.815 1.00 75.94 175 ALA A N 1
ATOM 1430 C CA . ALA A 1 175 ? -3.622 13.451 -12.582 1.00 75.94 175 ALA A CA 1
ATOM 1431 C C . ALA A 1 175 ? -4.520 13.157 -11.368 1.00 75.94 175 ALA A C 1
ATOM 1433 O O . ALA A 1 175 ? -4.751 14.043 -10.547 1.00 75.94 175 ALA A O 1
ATOM 1434 N N . GLN A 1 176 ? -4.962 11.906 -11.209 1.00 78.19 176 GLN A N 1
ATOM 1435 C CA . GLN A 1 176 ? -5.761 11.469 -10.059 1.00 78.19 176 GLN A CA 1
ATOM 1436 C C . GLN A 1 176 ? -4.981 11.565 -8.740 1.00 78.19 176 GLN A C 1
ATOM 1438 O O . GLN A 1 176 ? -5.518 12.058 -7.749 1.00 78.19 176 GLN A O 1
ATOM 1443 N N . LEU A 1 177 ? -3.695 11.194 -8.734 1.00 77.12 177 LEU A N 1
ATOM 1444 C CA . LEU A 1 177 ? -2.829 11.312 -7.553 1.00 77.12 177 LEU A CA 1
ATOM 1445 C C . LEU A 1 177 ? -2.615 12.776 -7.116 1.00 77.12 177 LEU A C 1
ATOM 1447 O O . LEU A 1 177 ? -2.504 13.054 -5.923 1.00 77.12 177 LEU A O 1
ATOM 1451 N N . LYS A 1 178 ? -2.617 13.735 -8.054 1.00 69.69 178 LYS A N 1
ATOM 1452 C CA . LYS A 1 178 ? -2.513 15.176 -7.745 1.00 69.69 178 LYS A CA 1
ATOM 1453 C C . LYS A 1 178 ? -3.786 15.758 -7.132 1.00 69.69 178 LYS A C 1
ATOM 1455 O O . LYS A 1 178 ? -3.687 16.632 -6.277 1.00 69.69 178 LYS A O 1
ATOM 1460 N N . ILE A 1 179 ? -4.962 15.266 -7.526 1.00 67.94 179 ILE A N 1
ATOM 1461 C CA . ILE A 1 179 ? -6.246 15.690 -6.941 1.00 67.94 179 ILE A CA 1
ATOM 1462 C C . ILE A 1 179 ? -6.309 15.301 -5.458 1.00 67.94 179 ILE A C 1
ATOM 1464 O O . ILE A 1 179 ? -6.734 16.106 -4.634 1.00 67.94 179 ILE A O 1
ATOM 1468 N N . VAL A 1 180 ? -5.805 14.115 -5.102 1.00 61.69 180 VAL A N 1
ATOM 1469 C CA . VAL A 1 180 ? -5.730 13.658 -3.703 1.00 61.69 180 VAL A CA 1
ATOM 1470 C C . VAL A 1 180 ? -4.815 14.554 -2.858 1.00 61.69 180 VAL A C 1
ATOM 1472 O O . VAL A 1 180 ? -5.118 14.803 -1.700 1.00 61.69 180 VAL A O 1
ATOM 1475 N N . LYS A 1 181 ? -3.740 15.114 -3.432 1.00 59.81 181 LYS A N 1
ATOM 1476 C CA . LYS A 1 181 ? -2.851 16.054 -2.723 1.00 59.81 181 LYS A CA 1
ATOM 1477 C C . LYS A 1 181 ? -3.484 17.419 -2.434 1.00 59.81 181 LYS A C 1
ATOM 1479 O O . LYS A 1 181 ? -3.093 18.053 -1.462 1.00 59.81 181 LYS A O 1
ATOM 1484 N N . GLY A 1 182 ? -4.399 17.892 -3.285 1.00 57.31 182 GLY A N 1
ATOM 1485 C CA . GLY A 1 182 ? -5.004 19.229 -3.176 1.00 57.31 182 GLY A CA 1
ATOM 1486 C C . GLY A 1 182 ? -6.300 19.289 -2.363 1.00 57.31 182 GLY A C 1
ATOM 1487 O O . GLY A 1 182 ? -6.784 20.378 -2.081 1.00 57.31 182 GLY A O 1
ATOM 1488 N N . ALA A 1 183 ? -6.879 18.144 -1.997 1.00 55.38 183 ALA A N 1
ATOM 1489 C CA . ALA A 1 183 ? -8.107 18.086 -1.201 1.00 55.38 183 ALA A CA 1
ATOM 1490 C C . ALA A 1 183 ? -7.882 18.324 0.307 1.00 55.38 183 ALA A C 1
ATOM 1492 O O . ALA A 1 183 ? -8.847 18.564 1.029 1.00 55.38 183 ALA A O 1
ATOM 1493 N N . ASP A 1 184 ? -6.629 18.275 0.769 1.00 49.56 184 ASP A N 1
ATOM 1494 C CA . ASP A 1 184 ? -6.251 18.375 2.186 1.00 49.56 184 ASP A CA 1
ATOM 1495 C C . ASP A 1 184 ? -5.501 19.682 2.535 1.00 49.56 184 ASP A C 1
ATOM 1497 O O . ASP A 1 184 ? -4.951 19.798 3.634 1.00 49.56 184 ASP A O 1
ATOM 1501 N N . SER A 1 185 ? -5.467 20.655 1.612 1.00 42.31 185 SER A N 1
ATOM 1502 C CA . SER A 1 185 ? -4.823 21.973 1.772 1.00 42.31 185 SER A CA 1
ATOM 1503 C C . SER A 1 185 ? -5.820 23.114 1.907 1.00 42.31 185 SER A C 1
ATOM 1505 O O . SER A 1 185 ? -6.729 23.172 1.049 1.00 42.31 185 SER A O 1
#

pLDDT: mean 81.81, std 13.71, range [40.47, 97.81]

Foldseek 3Di:
DDDPPDPVVVVVVVVVVVLVVVLVVLQVVVVVVVVVCVVVVPPDPCVLSPNDDPVLSDDQPDPPVDDPVPDDHRSVCVRPVPVVSVVVVVVVVVVVLVVVLVVLVVVVVVLVVLLVVLVVLLVVLQCVLVCVPVVVDPPDDPVVNVVSNVVSNVRSVVSVVVSVVSVVVCVPVVVVSVVSVPVVD

Organism: Amanita muscaria (strain Koide BX008) (NCBI:txid946122)